Protein 3KNY (pdb70)

B-factor: mean 39.25, std 12.93, range [10.55, 86.95]

Radius of gyration: 17.15 Å; Cα contacts (8 Å, |Δi|>4): 389; chains: 1; bounding box: 37×30×53 Å

InterPro domains:
  IPR054318 BT_3535-like [PF22095] (40-221)

Foldseek 3Di:
DEAEAAFDFDDCLWPVQWAGAQDDPPVVVVQDDPVQVVLVNCSNAEGERPVQSVDDDDPVRVCQVVVLSVLVSVCCVVCNSVHHDAYEYADYPDWPCTKDKDKAWFGADSVFKTKMKMWIWNDDPQDIGTPDIDIDMDGPDPQWPKDWDFDKDWDADNSSRKIKIWTFTWIWTDPDPDIYIYTYTGIYMHD

Solvent-accessible surface area: 10139 Å² total

Secondary structure (DSSP, 8-state):
-EEEE-S----GGGSTTSBPTT---GGGGGSS-HHHHHHHH---SEEE--GGGSS---HHHHHHHHHHHHHHHHHHHTTSS-S--EEE----S----EEEEEEEEEEE-TTS-EEEEEEEEEE-SS-EEEEEEEEEEE-SSTT---EEEEEEEEEEETTTTEEEEEEEEEEEEEETTEEEEEEEEEEE---

Sequence (191 aa):
NEDWWVVNEPQSFEENPEYAPLNTIPDWVSEKVTPKEYELWRTSSRYEINYSFLKKDISEKRKKEIYDCINNICERIEKGQINKYEGFLNIADEDGTAEYKTNGCTLYTHSLGPYIKAAVTYKKSDDDVTITSSSVYTGSPYLGNDPSFSGASSVSYDKDKKLIAASCSGTLSFKDGSRKVEVTVQKTGFIP

Nearest PDB structures (foldseek):
  3kny-assembly1_A  TM=1.004E+00  e=1.368E-41  Bacteroides thetaiotaomicron VPI-5482
  5izr-assembly1_A  TM=4.088E-01  e=4.996E+00  Homo sapiens
  1etz-assembly2_A  TM=2.184E-01  e=3.294E+00  Mus musculus
  2rcj-assembly1_C  TM=2.236E-01  e=8.536E+00  Homo sapiens

Organism: Bacteroides thetaiotaomicron (strain ATCC 29148 / DSM 2079 / JCM 5827 / CCUG 10774 / NCTC 10582 / VPI-5482 / E50) (NCBI:txid226186)

Structure (mmCIF, N/CA/C/O backbone):
data_3KNY
#
_entry.id   3KNY
#
_cell.length_a   120.029
_cell.len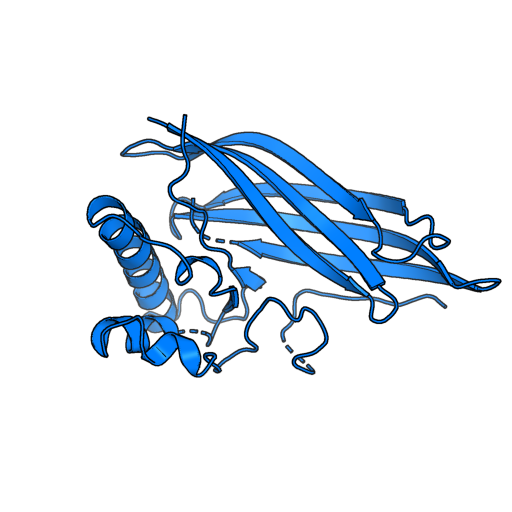gth_b   120.029
_cell.length_c   94.767
_cell.angle_alpha   90.000
_cell.angle_beta   90.000
_cell.angle_gamma   120.000
#
_symmetry.space_group_name_H-M   'P 64 2 2'
#
loop_
_atom_site.group_PDB
_atom_site.id
_atom_site.type_symbol
_atom_site.label_atom_id
_atom_site.label_alt_id
_atom_site.label_comp_id
_atom_site.label_asym_id
_atom_site.label_entity_id
_atom_site.label_seq_id
_atom_site.pdbx_PDB_ins_code
_atom_site.Cartn_x
_atom_site.Cartn_y
_atom_site.Cartn_z
_atom_site.occupancy
_atom_site.B_iso_or_equiv
_atom_site.auth_seq_id
_atom_site.auth_comp_id
_atom_site.auth_asym_id
_atom_site.auth_atom_id
_atom_site.pdbx_PDB_model_num
ATOM 1 N N . ASN A 1 6 ? 74.876 36.026 -30.392 1.00 60.12 22 ASN A N 1
ATOM 2 C CA . ASN A 1 6 ? 74.943 35.770 -28.909 1.00 60.41 22 ASN A CA 1
ATOM 3 C C . ASN A 1 6 ? 75.971 36.651 -28.134 1.00 59.66 22 ASN A C 1
ATOM 4 O O . ASN A 1 6 ? 77.068 36.172 -27.826 1.00 58.42 22 ASN A O 1
ATOM 6 N N . GLU A 1 7 ? 75.606 37.929 -27.871 1.00 59.03 23 GLU A N 1
ATOM 7 C CA . GLU A 1 7 ? 76.323 38.867 -26.933 1.00 57.24 23 GLU A CA 1
ATOM 8 C C . GLU A 1 7 ? 75.612 38.892 -25.536 1.00 55.80 23 GLU A C 1
ATOM 9 O O . GLU A 1 7 ? 74.382 38.814 -25.442 1.00 60.28 23 GLU A O 1
ATOM 11 N N . ASP A 1 8 ? 76.381 38.988 -24.457 1.00 50.25 24 ASP A N 1
ATOM 12 C CA . ASP A 1 8 ? 75.842 38.823 -23.097 1.00 46.42 24 ASP A CA 1
ATOM 13 C C . ASP A 1 8 ? 76.809 39.428 -22.056 1.00 39.94 24 ASP A C 1
ATOM 14 O O . ASP A 1 8 ? 77.999 39.517 -22.304 1.00 38.38 24 ASP A O 1
ATOM 19 N N . TRP A 1 9 ? 76.286 39.828 -20.895 1.00 36.57 25 TRP A N 1
ATOM 20 C CA A TRP A 1 9 ? 77.029 40.573 -19.873 0.50 35.81 25 TRP A CA 1
ATOM 21 C CA B TRP A 1 9 ? 77.101 40.524 -19.888 0.50 35.49 25 TRP A CA 1
ATOM 22 C C . TRP A 1 9 ? 76.931 39.923 -18.506 1.00 33.11 25 TRP A C 1
ATOM 23 O O . TRP A 1 9 ? 75.836 39.697 -18.055 1.00 36.11 25 TRP A O 1
ATOM 44 N N . VAL A 1 10 ? 78.051 39.677 -17.842 1.00 31.24 26 VAL A N 1
ATOM 45 C CA . VAL A 1 10 ? 78.078 39.079 -16.512 1.00 31.04 26 VAL A CA 1
ATOM 46 C C . VAL A 1 10 ? 78.860 39.987 -15.577 1.00 32.46 26 VAL A C 1
ATOM 47 O O . VAL A 1 10 ? 79.941 40.468 -15.920 1.00 38.14 26 VAL A O 1
ATOM 51 N N . VAL A 1 11 ? 78.299 40.238 -14.401 1.00 31.18 27 VAL A N 1
ATOM 52 C CA . VAL A 1 11 ? 78.850 41.196 -13.452 1.00 27.55 27 VAL A CA 1
ATOM 53 C C . VAL A 1 11 ? 79.024 40.543 -12.078 1.00 29.15 27 VAL A C 1
ATOM 54 O O . VAL A 1 11 ? 78.679 39.397 -11.881 1.00 28.13 27 VAL A O 1
ATOM 58 N N . ASN A 1 12 ? 79.547 41.297 -11.119 1.00 30.52 28 ASN A N 1
ATOM 59 C CA . ASN A 1 12 ? 79.908 40.756 -9.831 1.00 26.86 28 ASN A CA 1
ATOM 60 C C . ASN A 1 12 ? 78.722 40.796 -8.898 1.00 29.32 28 ASN A C 1
ATOM 61 O O . ASN A 1 12 ? 78.598 41.685 -8.055 1.00 29.24 28 ASN A O 1
ATOM 66 N N . GLU A 1 13 ? 77.836 39.823 -9.070 1.00 30.70 29 GLU A N 1
ATOM 67 C CA . GLU A 1 13 ? 76.662 39.726 -8.254 1.00 31.55 29 GLU A CA 1
ATOM 68 C C . GLU A 1 13 ? 76.394 38.278 -7.843 1.00 33.37 29 GLU A C 1
ATOM 69 O O . GLU A 1 13 ? 76.974 37.325 -8.385 1.00 34.38 29 GLU A O 1
ATOM 75 N N . PRO A 1 14 ? 75.515 38.087 -6.854 1.00 36.24 30 PRO A N 1
ATOM 76 C CA . PRO A 1 14 ? 75.297 36.729 -6.355 1.00 36.71 30 PRO A CA 1
ATOM 77 C C . PRO A 1 14 ? 74.700 35.803 -7.407 1.00 38.57 30 PRO A C 1
ATOM 78 O O . PRO A 1 14 ? 73.913 36.247 -8.250 1.00 39.35 30 PRO A O 1
ATOM 90 N N . GLN A 1 16 ? 72.499 32.897 -9.302 1.00 53.78 32 GLN A N 1
ATOM 91 C CA . GLN A 1 16 ? 71.046 32.598 -9.288 1.00 58.05 32 GLN A CA 1
ATOM 92 C C . GLN A 1 16 ? 70.759 31.132 -8.936 1.00 59.08 32 GLN A C 1
ATOM 93 O O . GLN A 1 16 ? 69.761 30.842 -8.283 1.00 59.38 32 GLN A O 1
ATOM 99 N N . SER A 1 17 ? 71.637 30.225 -9.376 1.00 60.54 33 SER A N 1
ATOM 100 C CA . SER A 1 17 ? 71.559 28.815 -9.018 1.00 60.83 33 SER A CA 1
ATOM 101 C C . SER A 1 17 ? 72.933 28.330 -8.619 1.00 60.60 33 SER A C 1
ATOM 102 O O . SER A 1 17 ? 73.937 28.887 -9.048 1.00 59.22 33 SER A O 1
ATOM 105 N N . PHE A 1 18 ? 72.941 27.242 -7.849 1.00 61.73 34 PHE A N 1
ATOM 106 C CA . PHE A 1 18 ? 74.143 26.494 -7.461 1.00 62.58 34 PHE A CA 1
ATOM 107 C C . PHE A 1 18 ? 75.067 26.203 -8.662 1.00 62.70 34 PHE A C 1
ATOM 108 O O . PHE A 1 18 ? 76.297 26.179 -8.542 1.00 62.35 34 PHE A O 1
ATOM 116 N N . GLU A 1 19 ? 74.464 26.009 -9.831 1.00 63.58 35 GLU A N 1
ATOM 117 C CA . GLU A 1 19 ? 75.189 25.535 -11.006 1.00 62.96 35 GLU A CA 1
ATOM 118 C C . GLU A 1 19 ? 76.148 26.578 -11.649 1.00 63.43 35 GLU A C 1
ATOM 119 O O . GLU A 1 19 ? 77.077 26.198 -12.370 1.00 65.29 35 GLU A O 1
ATOM 122 N N . GLU A 1 20 ? 75.965 27.868 -11.370 1.00 61.88 36 GLU A N 1
ATOM 123 C CA . GLU A 1 20 ? 76.729 28.922 -12.085 1.00 62.32 36 GLU A CA 1
ATOM 124 C C . GLU A 1 20 ? 78.256 28.919 -11.872 1.00 62.96 36 GLU A C 1
ATOM 125 O O . GLU A 1 20 ? 79.027 29.203 -12.791 1.00 63.46 36 GLU A O 1
ATOM 131 N N . ASN A 1 21 ? 78.681 28.693 -10.640 1.00 63.40 37 ASN A N 1
ATOM 132 C CA . ASN A 1 21 ? 80.091 28.530 -10.330 1.00 63.68 37 ASN A CA 1
ATOM 133 C C . ASN A 1 21 ? 80.044 27.483 -9.230 1.00 63.00 37 ASN A C 1
ATOM 134 O O . ASN A 1 21 ? 80.055 27.797 -8.044 1.00 61.59 37 ASN A O 1
ATOM 139 N N . PRO A 1 22 ? 79.934 26.213 -9.641 1.00 63.68 38 PRO A N 1
ATOM 140 C CA . PRO A 1 22 ? 79.551 25.125 -8.733 1.00 61.79 38 PRO A CA 1
ATOM 141 C C . PRO A 1 22 ? 80.515 24.856 -7.580 1.00 58.83 38 PRO A C 1
ATOM 142 O O . PRO A 1 22 ? 80.089 24.295 -6.577 1.00 58.30 38 PRO A O 1
ATOM 146 N N . GLU A 1 23 ? 81.778 25.270 -7.703 1.00 56.17 39 GLU A N 1
ATOM 147 C CA . GLU A 1 23 ? 82.758 25.054 -6.630 1.00 54.31 39 GLU A CA 1
ATOM 148 C C . GLU A 1 23 ? 82.564 26.009 -5.434 1.00 49.33 39 GLU A C 1
ATOM 149 O O . GLU A 1 23 ? 83.236 25.849 -4.415 1.00 49.51 39 GLU A O 1
ATOM 155 N N . TYR A 1 24 ? 81.638 26.964 -5.560 1.00 43.58 40 TYR A N 1
ATOM 156 C CA . TYR A 1 24 ? 81.369 27.986 -4.547 1.00 43.11 40 TYR A CA 1
ATOM 157 C C . TYR A 1 24 ? 79.940 27.926 -3.961 1.00 42.25 40 TYR A C 1
ATOM 158 O O . TYR A 1 24 ? 78.963 27.731 -4.686 1.00 42.58 40 TYR A O 1
ATOM 167 N N . ALA A 1 25 ? 79.825 28.143 -2.649 1.00 40.83 41 ALA A N 1
ATOM 168 C CA . ALA A 1 25 ? 78.532 28.137 -1.950 1.00 38.64 41 ALA A CA 1
ATOM 169 C C . ALA A 1 25 ? 77.784 29.454 -2.182 1.00 38.37 41 ALA A C 1
ATOM 170 O O . ALA A 1 25 ? 78.340 30.522 -1.948 1.00 39.35 41 ALA A O 1
ATOM 172 N N . PRO A 1 26 ? 76.522 29.385 -2.635 1.00 37.26 42 PRO A N 1
ATOM 173 C CA . PRO A 1 26 ? 75.684 30.585 -2.781 1.00 36.65 42 PRO A CA 1
ATOM 174 C C . PRO A 1 26 ? 75.546 31.320 -1.468 1.00 35.79 42 PRO A C 1
ATOM 175 O O . PRO A 1 26 ? 75.580 30.680 -0.416 1.00 37.35 42 PRO A O 1
ATOM 179 N N . LEU A 1 27 ? 75.350 32.633 -1.524 1.00 34.71 43 LEU A N 1
ATOM 180 C CA . LEU A 1 27 ? 75.194 33.436 -0.312 1.00 35.17 43 LEU A CA 1
ATOM 181 C C . LEU A 1 27 ? 74.239 32.823 0.704 1.00 36.37 43 LEU A C 1
ATOM 182 O O . LEU A 1 27 ? 73.224 32.182 0.363 1.00 37.52 43 LEU A O 1
ATOM 187 N N . ASN A 1 28 ? 74.569 33.030 1.969 1.00 35.88 44 ASN A N 1
ATOM 188 C CA . ASN A 1 28 ? 73.747 32.533 3.061 1.00 35.07 44 ASN A CA 1
ATOM 189 C C . ASN A 1 28 ? 73.454 31.019 3.005 1.00 33.88 44 ASN A C 1
ATOM 190 O O . ASN A 1 28 ? 72.419 30.575 3.466 1.00 33.93 44 ASN A O 1
ATOM 195 N N . THR A 1 29 ? 74.377 30.240 2.444 1.00 33.03 45 THR A N 1
ATOM 196 C CA . THR A 1 29 ? 74.333 28.789 2.542 1.00 32.38 45 THR A CA 1
ATOM 197 C C . THR A 1 29 ? 75.733 28.242 2.858 1.00 33.43 45 THR A C 1
ATOM 198 O O . THR A 1 29 ? 76.754 28.870 2.536 1.00 35.97 45 THR A O 1
ATOM 202 N N . ILE A 1 30 ? 75.761 27.077 3.503 1.00 32.97 46 ILE A N 1
ATOM 203 C CA . ILE A 1 30 ? 76.994 26.355 3.822 1.00 32.68 46 ILE A CA 1
ATOM 204 C C . ILE A 1 30 ? 76.750 24.900 3.461 1.00 33.49 46 ILE A C 1
ATOM 205 O O . ILE A 1 30 ? 75.744 24.352 3.861 1.00 32.54 46 ILE A O 1
ATOM 210 N N . PRO A 1 31 ? 77.631 24.281 2.654 1.00 36.59 47 PRO A N 1
ATOM 211 C CA . PRO A 1 31 ? 77.394 22.868 2.342 1.00 38.34 47 PRO A CA 1
ATOM 212 C C . PRO A 1 31 ? 77.293 22.034 3.605 1.00 38.78 47 PRO A C 1
ATOM 213 O O . PRO A 1 31 ? 78.063 22.261 4.540 1.00 40.31 47 PRO A O 1
ATOM 217 N N . ASP A 1 32 ? 76.359 21.088 3.634 1.00 37.52 48 ASP A N 1
ATOM 218 C CA . ASP A 1 32 ? 76.146 20.322 4.835 1.00 37.85 48 ASP A CA 1
ATOM 219 C C . ASP A 1 32 ? 77.451 19.747 5.379 1.00 38.12 48 ASP A C 1
ATOM 220 O O . ASP A 1 32 ? 77.765 19.918 6.555 1.00 38.51 48 ASP A O 1
ATOM 225 N N . TRP A 1 33 ? 78.227 19.092 4.524 1.00 37.93 49 TRP A N 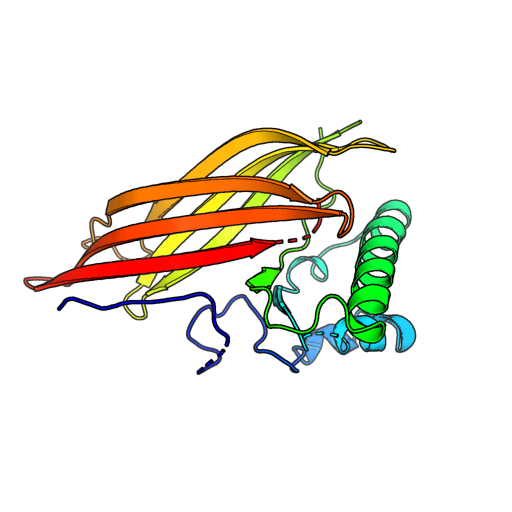1
ATOM 226 C CA . TRP A 1 33 ? 79.435 18.419 4.989 1.00 38.66 49 TRP A CA 1
ATOM 227 C C . TRP A 1 33 ? 80.359 19.297 5.850 1.00 39.66 49 TRP A C 1
ATOM 228 O O . TRP A 1 33 ? 81.080 18.791 6.723 1.00 38.51 49 TRP A O 1
ATOM 239 N N . VAL A 1 34 ? 80.341 20.607 5.598 1.00 41.44 50 VAL A N 1
ATOM 240 C CA . VAL A 1 34 ? 81.202 21.545 6.325 1.00 41.94 50 VAL A CA 1
ATOM 241 C C . VAL A 1 34 ? 80.966 21.501 7.828 1.00 42.92 50 VAL A C 1
ATOM 242 O O . VAL A 1 34 ? 81.920 21.484 8.609 1.00 43.46 50 VAL A O 1
ATOM 246 N N . SER A 1 35 ? 79.694 21.439 8.221 1.00 43.83 51 SER A N 1
ATOM 247 C CA . SER A 1 35 ? 79.309 21.477 9.638 1.00 42.83 51 SER A CA 1
ATOM 248 C C . SER A 1 35 ? 79.892 20.349 10.468 1.00 43.12 51 SER A C 1
ATOM 249 O O . SER A 1 35 ? 79.734 20.347 11.683 1.00 46.44 51 SER A O 1
ATOM 252 N N . GLU A 1 36 ? 80.529 19.375 9.826 1.00 42.27 52 GLU A N 1
ATOM 253 C CA . GLU A 1 36 ? 81.158 18.273 10.545 1.00 41.58 52 GLU A CA 1
ATOM 254 C C . GLU A 1 36 ? 82.635 18.497 10.719 1.00 40.31 52 GLU A C 1
ATOM 255 O O . GLU A 1 36 ? 83.308 17.712 11.377 1.00 41.46 52 GLU A O 1
ATOM 261 N N . LYS A 1 37 ? 83.131 19.589 10.157 1.00 39.26 53 LYS A N 1
ATOM 262 C CA . LYS A 1 37 ? 84.552 19.864 10.129 1.00 37.43 53 LYS A CA 1
ATOM 263 C C . LYS A 1 37 ? 84.925 21.100 10.943 1.00 35.38 53 LYS A C 1
ATOM 264 O O . LYS A 1 37 ? 86.092 21.476 10.988 1.00 33.43 53 LYS A O 1
ATOM 270 N N . VAL A 1 38 ? 83.949 21.714 11.611 1.00 34.42 54 VAL A N 1
ATOM 271 C CA . VAL A 1 38 ? 84.189 22.947 12.360 1.00 32.96 54 VAL A CA 1
ATOM 272 C C . VAL A 1 38 ? 83.401 22.973 13.691 1.00 34.54 54 VAL A C 1
ATOM 273 O O . VAL A 1 38 ? 82.475 22.188 13.883 1.00 34.24 54 VAL A O 1
ATOM 277 N N . THR A 1 39 ? 83.796 23.862 14.605 1.00 35.14 55 THR A N 1
ATOM 278 C CA . THR A 1 39 ? 83.084 24.083 15.868 1.00 34.80 55 THR A CA 1
ATOM 279 C C . THR A 1 39 ? 81.932 25.082 15.630 1.00 34.84 55 THR A C 1
ATOM 280 O O . THR A 1 39 ? 82.005 25.893 14.714 1.00 35.42 55 THR A O 1
ATOM 284 N N . PRO A 1 40 ? 80.860 25.034 16.450 1.00 35.08 56 PRO A N 1
ATOM 285 C CA . PRO A 1 40 ? 79.813 26.051 16.332 1.00 34.21 56 PRO A CA 1
ATOM 286 C C . PRO A 1 40 ? 80.333 27.485 16.252 1.00 34.12 56 PRO A C 1
ATOM 287 O O . PRO A 1 40 ? 79.773 28.278 15.503 1.00 33.84 56 PRO A O 1
ATOM 291 N N . LYS A 1 41 ? 81.377 27.809 17.019 1.00 34.38 57 LYS A N 1
ATOM 292 C CA . LYS A 1 41 ? 81.958 29.160 17.022 1.00 34.34 57 LYS A CA 1
ATOM 293 C C . LYS A 1 41 ? 82.405 29.507 15.601 1.00 34.92 57 LYS A C 1
ATOM 294 O O . LYS A 1 41 ? 82.037 30.548 15.032 1.00 31.92 57 LYS A O 1
ATOM 300 N N . GLU A 1 42 ? 83.194 28.589 15.047 1.00 35.84 58 GLU A N 1
ATOM 301 C CA . GLU A 1 42 ? 83.706 28.682 13.690 1.00 36.05 58 GLU A CA 1
ATOM 302 C C . GLU A 1 42 ? 82.561 28.758 12.693 1.00 37.74 58 GLU A C 1
ATOM 303 O O . GLU A 1 42 ? 82.489 29.699 11.878 1.00 39.87 58 GLU A O 1
ATOM 309 N N . TYR A 1 43 ? 81.659 27.781 12.768 1.00 36.59 59 TYR A N 1
ATOM 310 C CA . TYR A 1 43 ? 80.512 27.726 11.858 1.00 35.23 59 TYR A CA 1
ATOM 311 C C . TYR A 1 43 ? 79.778 29.058 11.814 1.00 34.46 59 TYR A C 1
ATOM 312 O O . TYR A 1 43 ? 79.333 29.505 10.754 1.00 34.48 59 TYR A O 1
ATOM 321 N N . GLU A 1 44 ? 79.683 29.705 12.965 1.00 35.23 60 GLU A N 1
ATOM 322 C CA . GLU A 1 44 ? 78.976 30.974 13.054 1.00 37.21 60 GLU A CA 1
ATOM 323 C C . GLU A 1 44 ? 79.689 32.078 12.278 1.00 36.41 60 GLU A C 1
ATOM 324 O O . GLU A 1 44 ? 79.037 32.941 11.704 1.00 39.15 60 GLU A O 1
ATOM 330 N N . LEU A 1 45 ? 81.018 32.057 12.262 1.00 33.45 61 LEU A N 1
ATOM 331 C CA . LEU A 1 45 ? 81.762 33.042 11.505 1.00 31.82 61 LEU A CA 1
ATOM 332 C C . LEU A 1 45 ? 81.507 32.801 9.992 1.00 32.28 61 LEU A C 1
ATOM 333 O O . LEU A 1 45 ? 81.142 33.712 9.235 1.00 29.61 61 LEU A O 1
ATOM 338 N N . TRP A 1 46 ? 81.635 31.558 9.566 1.00 32.07 62 TRP A N 1
ATOM 339 C CA . TRP A 1 46 ? 81.278 31.222 8.199 1.00 32.82 62 TRP A CA 1
ATOM 340 C C . TRP A 1 46 ? 79.859 31.669 7.825 1.00 34.06 62 TRP A C 1
ATOM 341 O O . TRP A 1 46 ? 79.650 32.222 6.746 1.00 34.02 62 TRP A O 1
ATOM 352 N N . ARG A 1 47 ? 78.882 31.448 8.699 1.00 34.97 63 ARG A N 1
ATOM 353 C CA . ARG A 1 47 ? 77.541 31.954 8.412 1.00 34.74 63 ARG A CA 1
ATOM 354 C C . ARG A 1 47 ? 77.586 33.462 8.124 1.00 32.67 63 ARG A C 1
ATOM 355 O O . ARG A 1 47 ? 76.985 33.911 7.151 1.00 31.29 63 ARG A O 1
ATOM 363 N N . THR A 1 48 ? 78.274 34.232 8.972 1.00 32.10 64 THR A N 1
ATOM 364 C CA . THR A 1 48 ? 78.403 35.691 8.767 1.00 33.84 64 THR A CA 1
ATOM 365 C C . THR A 1 48 ? 79.072 36.005 7.416 1.00 34.74 64 THR A C 1
ATOM 366 O O . THR A 1 48 ? 78.652 36.877 6.653 1.00 34.29 64 THR A O 1
ATOM 378 N N . SER A 1 50 ? 79.295 34.059 4.833 1.00 32.49 66 SER A N 1
ATOM 379 C CA . SER A 1 50 ? 78.506 33.628 3.669 1.00 30.94 66 SER A CA 1
ATOM 380 C C . SER A 1 50 ? 77.435 34.648 3.291 1.00 29.85 66 SER A C 1
ATOM 381 O O . SER A 1 50 ? 76.765 34.491 2.274 1.00 27.78 66 SER A O 1
ATOM 384 N N . SER A 1 51 ? 77.257 35.678 4.114 1.00 30.43 67 SER A N 1
ATOM 385 C CA . SER A 1 51 ? 76.297 36.731 3.799 1.00 31.54 67 SER A CA 1
ATOM 386 C C . SER A 1 51 ? 76.900 37.755 2.841 1.00 33.69 67 SER A C 1
ATOM 387 O O . SER A 1 51 ? 76.193 38.637 2.368 1.00 35.36 67 SER A O 1
ATOM 390 N N . ARG A 1 52 ? 78.211 37.669 2.607 1.00 34.89 68 ARG A N 1
ATOM 391 C CA . ARG A 1 52 ? 78.917 38.622 1.721 1.00 35.36 68 ARG A CA 1
ATOM 392 C C . ARG A 1 52 ? 79.789 37.971 0.667 1.00 34.26 68 ARG A C 1
ATOM 393 O O . ARG A 1 52 ? 80.130 38.630 -0.314 1.00 35.79 68 ARG A O 1
ATOM 401 N N . TYR A 1 53 ? 80.170 36.713 0.879 1.00 32.72 69 TYR A N 1
ATOM 402 C CA . TYR A 1 53 ? 81.094 36.014 -0.008 1.00 32.98 69 TYR A CA 1
ATOM 403 C C . TYR A 1 53 ? 80.495 34.682 -0.421 1.00 33.30 69 TYR A C 1
ATOM 404 O O . TYR A 1 53 ? 79.795 34.033 0.369 1.00 38.24 69 TYR A O 1
ATOM 413 N N . GLU A 1 54 ? 80.773 34.272 -1.648 1.00 29.93 70 GLU A N 1
ATOM 414 C CA . GLU A 1 54 ? 80.379 32.966 -2.095 1.00 30.29 70 GLU A CA 1
ATOM 415 C C . GLU A 1 54 ? 81.635 32.151 -1.976 1.00 31.41 70 GLU A C 1
ATOM 416 O O . GLU A 1 54 ? 82.597 32.394 -2.695 1.00 32.82 70 GLU A O 1
ATOM 422 N N . ILE A 1 55 ? 81.609 31.195 -1.044 1.00 31.23 71 ILE A N 1
ATOM 423 C CA . ILE A 1 55 ? 82.808 30.565 -0.498 1.00 30.34 71 ILE A CA 1
ATOM 424 C C . ILE A 1 55 ? 83.057 29.143 -1.019 1.00 31.97 71 ILE A C 1
ATOM 425 O O . ILE A 1 55 ? 82.157 28.324 -1.116 1.00 34.22 71 ILE A O 1
ATOM 430 N N . ASN A 1 56 ? 84.300 28.865 -1.364 1.00 33.07 72 ASN A N 1
ATOM 431 C CA . ASN A 1 56 ? 84.717 27.520 -1.713 1.00 33.31 72 ASN A CA 1
ATOM 432 C C . ASN A 1 56 ? 85.346 26.914 -0.465 1.00 33.31 72 ASN A C 1
ATOM 433 O O . ASN A 1 56 ? 86.356 27.411 0.017 1.00 32.57 72 ASN A O 1
ATOM 438 N N . TYR A 1 57 ? 84.745 25.828 0.031 1.00 36.55 73 TYR A N 1
ATOM 439 C CA . TYR A 1 57 ? 85.182 25.158 1.268 1.00 36.36 73 TYR A CA 1
ATOM 440 C C . TYR A 1 57 ? 86.182 24.019 1.027 1.00 39.07 73 TYR A C 1
ATOM 441 O O . TYR A 1 57 ? 86.537 23.319 1.965 1.00 42.36 73 TYR A O 1
ATOM 450 N N . SER A 1 58 ? 86.678 23.866 -0.203 1.00 40.47 74 SER A N 1
ATOM 451 C CA . SER A 1 58 ? 87.607 22.775 -0.550 1.00 41.50 74 SER A CA 1
ATOM 452 C C . SER A 1 58 ? 88.764 22.596 0.441 1.00 40.79 74 SER A C 1
ATOM 453 O O . SER A 1 58 ? 89.290 21.500 0.580 1.00 41.45 74 SER A O 1
ATOM 456 N N . PHE A 1 59 ? 89.174 23.664 1.106 1.00 40.09 75 PHE A N 1
ATOM 457 C CA . PHE A 1 59 ? 90.297 23.580 2.028 1.00 42.25 75 PHE A CA 1
ATOM 458 C C . PHE A 1 59 ? 90.068 22.758 3.291 1.00 45.34 75 PHE A C 1
ATOM 459 O O . PHE A 1 59 ? 91.026 22.364 3.957 1.00 47.15 75 PHE A O 1
ATOM 467 N N . LEU A 1 60 ? 88.809 22.538 3.658 1.00 47.63 76 LEU A N 1
ATOM 468 C CA . LEU A 1 60 ? 88.489 21.704 4.823 1.00 47.04 76 LEU A CA 1
ATOM 469 C C . LEU A 1 60 ? 88.618 20.233 4.465 1.00 47.78 76 LEU A C 1
ATOM 470 O O . LEU A 1 60 ? 88.509 19.380 5.334 1.00 49.19 76 LEU A O 1
ATOM 475 N N . LYS A 1 61 ? 88.868 19.927 3.196 1.00 48.96 77 LYS A N 1
ATOM 476 C CA . LYS A 1 61 ? 89.058 18.554 2.785 1.00 51.88 77 LYS A CA 1
ATOM 477 C C . LYS A 1 61 ? 90.535 18.155 2.887 1.00 53.44 77 LYS A C 1
ATOM 478 O O . LYS A 1 61 ? 91.033 17.377 2.081 1.00 55.71 77 LYS A O 1
ATOM 484 N N . LYS A 1 62 ? 91.229 18.654 3.905 1.00 54.28 78 LYS A N 1
ATOM 485 C CA . LYS A 1 62 ? 92.665 18.444 4.023 1.00 55.05 78 LYS A CA 1
ATOM 486 C C . LYS A 1 62 ? 93.117 18.835 5.418 1.00 55.08 78 LYS A C 1
ATOM 487 O O . LYS A 1 62 ? 92.556 19.739 6.029 1.00 54.44 78 LYS A O 1
ATOM 493 N N . ASP A 1 63 ? 94.151 18.169 5.907 1.00 55.28 79 ASP A N 1
ATOM 494 C CA . ASP A 1 63 ? 94.621 18.398 7.263 1.00 55.56 79 ASP A CA 1
ATOM 495 C C . ASP A 1 63 ? 95.322 19.745 7.373 1.00 54.22 79 ASP A C 1
ATOM 496 O O . ASP A 1 63 ? 96.326 19.972 6.719 1.00 53.64 79 ASP A O 1
ATOM 501 N N . ILE A 1 64 ? 94.783 20.617 8.219 1.00 53.65 80 ILE A N 1
ATOM 502 C CA . ILE A 1 64 ? 95.267 21.986 8.393 1.00 53.46 80 ILE A CA 1
ATOM 503 C C . ILE A 1 64 ? 95.992 22.089 9.724 1.00 52.11 80 ILE A C 1
ATOM 504 O O . ILE A 1 64 ? 95.431 21.718 10.733 1.00 53.20 80 ILE A O 1
ATOM 509 N N . SER A 1 65 ? 97.209 22.621 9.758 1.00 51.65 81 SER A N 1
ATOM 510 C CA . SER A 1 65 ? 97.913 22.784 11.039 1.00 51.01 81 SER A CA 1
ATOM 511 C C . SER A 1 65 ? 97.220 23.805 11.930 1.00 51.47 81 SER A C 1
ATOM 512 O O . SER A 1 65 ? 96.354 24.558 11.479 1.00 52.74 81 SER A O 1
ATOM 515 N N . GLU A 1 66 ? 97.620 23.836 13.195 1.00 52.86 82 GLU A N 1
ATOM 516 C CA . GLU A 1 66 ? 97.066 24.786 14.155 1.00 53.30 82 GLU A CA 1
ATOM 517 C C . GLU A 1 66 ? 97.535 26.195 13.804 1.00 53.40 82 GLU A C 1
ATOM 518 O O . GLU A 1 66 ? 96.743 27.133 13.870 1.00 55.24 82 GLU A O 1
ATOM 524 N N . LYS A 1 67 ? 98.799 26.345 13.403 1.00 52.43 83 LYS A N 1
ATOM 525 C CA . LYS A 1 67 ? 99.309 27.646 12.947 1.00 52.49 83 LYS A CA 1
ATOM 526 C C . LYS A 1 67 ? 98.399 28.194 11.834 1.00 51.76 83 LYS A C 1
ATOM 527 O O . LYS A 1 67 ? 98.035 29.371 11.840 1.00 48.71 83 LYS A O 1
ATOM 533 N N . ARG A 1 68 ? 98.030 27.313 10.901 1.00 51.63 84 ARG A N 1
ATOM 534 C CA . ARG A 1 68 ? 97.189 27.673 9.771 1.00 51.39 84 ARG A CA 1
ATOM 535 C C . ARG A 1 68 ? 95.768 27.991 10.204 1.00 51.41 84 ARG A C 1
ATOM 536 O O . ARG A 1 68 ? 95.229 29.018 9.809 1.00 50.23 84 ARG A O 1
ATOM 544 N N . LYS A 1 69 ? 95.158 27.121 11.007 1.00 51.93 85 LYS A N 1
ATOM 545 C CA . LYS A 1 69 ? 93.815 27.414 11.532 1.00 52.29 85 LYS A CA 1
ATOM 546 C C . LYS A 1 69 ? 93.755 28.810 12.154 1.00 51.30 85 LYS A C 1
ATOM 547 O O . LYS A 1 69 ? 92.761 29.516 11.995 1.00 49.33 85 LYS A O 1
ATOM 553 N N . LYS A 1 70 ? 94.798 29.186 12.897 1.00 51.03 86 LYS A N 1
ATOM 554 C CA . LYS A 1 70 ? 94.835 30.498 13.527 1.00 50.43 86 LYS A CA 1
ATOM 555 C C . LYS A 1 70 ? 94.782 31.551 12.434 1.00 50.67 86 LYS A C 1
ATOM 556 O O . LYS A 1 70 ? 93.964 32.468 12.489 1.00 52.40 86 LYS A O 1
ATOM 562 N N . GLU A 1 71 ? 95.640 31.398 11.426 1.00 49.26 87 GLU A N 1
ATOM 563 C CA . GLU A 1 71 ? 95.653 32.314 10.287 1.00 48.32 87 GLU A CA 1
ATOM 564 C C . GLU A 1 71 ? 94.241 32.466 9.684 1.00 47.04 87 GLU A C 1
ATOM 565 O O . GLU A 1 71 ? 93.673 33.576 9.665 1.00 46.87 87 GLU A O 1
ATOM 571 N N . ILE A 1 72 ? 93.674 31.344 9.234 1.00 43.76 88 ILE A N 1
ATOM 572 C CA . ILE A 1 72 ? 92.370 31.354 8.591 1.00 41.62 88 ILE A CA 1
ATOM 573 C C . ILE A 1 72 ? 91.318 32.019 9.481 1.00 43.78 88 ILE A C 1
ATOM 574 O O . ILE A 1 72 ? 90.570 32.886 9.029 1.00 47.09 88 ILE A O 1
ATOM 579 N N . TYR A 1 73 ? 91.273 31.656 10.753 1.00 44.50 89 TYR A N 1
ATOM 580 C CA . TYR A 1 73 ? 90.202 32.157 11.606 1.00 44.91 89 TYR A CA 1
ATOM 581 C C . TYR A 1 73 ? 90.481 33.581 12.094 1.00 43.52 89 TYR A C 1
ATOM 582 O O . TYR A 1 73 ? 89.561 34.386 12.192 1.00 42.02 89 TYR A O 1
ATOM 591 N N . ASP A 1 74 ? 91.746 33.913 12.339 1.00 43.48 90 ASP A N 1
ATOM 592 C CA . ASP A 1 74 ? 92.105 35.298 12.661 1.00 44.03 90 ASP A CA 1
ATOM 593 C C . ASP A 1 74 ? 91.607 36.219 11.557 1.00 44.39 90 ASP A C 1
ATOM 594 O O . ASP A 1 74 ? 91.085 37.302 11.808 1.00 43.80 90 ASP A O 1
ATOM 599 N N . CYS A 1 75 ? 91.767 35.752 10.328 1.00 44.10 91 CYS A N 1
ATOM 600 C CA . CYS A 1 75 ? 91.382 36.494 9.155 1.00 43.06 91 CYS A CA 1
ATOM 601 C C . CYS A 1 75 ? 89.869 36.688 9.047 1.00 41.77 91 CYS A C 1
ATOM 602 O O . CYS A 1 75 ? 89.377 37.817 8.940 1.00 42.54 91 CYS A O 1
ATOM 605 N N . ILE A 1 76 ? 89.161 35.564 9.055 1.00 41.33 92 ILE A N 1
ATOM 606 C CA . ILE A 1 76 ? 87.695 35.492 9.002 1.00 40.27 92 ILE A CA 1
ATOM 607 C C . ILE A 1 76 ? 87.076 36.278 10.141 1.00 37.51 92 ILE A C 1
ATOM 608 O O . ILE A 1 76 ? 86.040 36.908 9.985 1.00 32.95 92 ILE A O 1
ATOM 613 N N . ASN A 1 77 ? 87.726 36.249 11.298 1.00 38.60 93 ASN A N 1
ATOM 614 C CA . ASN A 1 77 ? 87.210 36.960 12.467 1.00 40.27 93 ASN A CA 1
ATOM 615 C C . ASN A 1 77 ? 87.217 38.455 12.217 1.00 39.09 93 ASN A C 1
ATOM 616 O O . ASN A 1 77 ? 86.227 39.156 12.454 1.00 39.98 93 ASN A O 1
ATOM 621 N N . ASN A 1 78 ? 88.353 38.922 11.730 1.00 36.91 94 ASN A N 1
ATOM 622 C CA . ASN A 1 78 ? 88.551 40.314 11.391 1.00 36.71 94 ASN A CA 1
ATOM 623 C C . ASN A 1 78 ? 87.537 40.768 10.337 1.00 36.78 94 ASN A C 1
ATOM 624 O O . ASN A 1 78 ? 86.907 41.815 10.488 1.00 38.06 94 ASN A O 1
ATOM 629 N N . ILE A 1 79 ? 87.356 39.971 9.286 1.00 35.56 95 ILE A N 1
ATOM 630 C CA . ILE A 1 79 ? 86.401 40.323 8.229 1.00 36.66 95 ILE A CA 1
ATOM 631 C C . ILE A 1 79 ? 84.964 40.389 8.784 1.00 37.10 95 ILE A C 1
ATOM 632 O O . ILE A 1 79 ? 84.220 41.324 8.484 1.00 35.49 95 ILE A O 1
ATOM 637 N N . CYS A 1 80 ? 84.593 39.405 9.607 1.00 37.75 96 CYS A N 1
ATOM 638 C CA . CYS A 1 80 ? 83.264 39.366 10.225 1.00 37.72 96 CYS A CA 1
ATOM 639 C C . CYS A 1 80 ? 83.002 40.603 11.066 1.00 38.41 96 CYS A C 1
ATOM 640 O O . CYS A 1 80 ? 81.899 41.150 11.075 1.00 37.63 96 CYS A O 1
ATOM 643 N N . GLU A 1 81 ? 84.023 41.036 11.788 1.00 39.71 97 GLU A N 1
ATOM 644 C CA . GLU A 1 81 ? 83.913 42.256 12.553 1.00 42.93 97 GLU A CA 1
ATOM 645 C C . GLU A 1 81 ? 83.540 43.439 11.673 1.00 42.68 97 GLU A C 1
ATOM 646 O O . GLU A 1 81 ? 82.735 44.281 12.073 1.00 41.08 97 GLU A O 1
ATOM 652 N N . ARG A 1 82 ? 84.115 43.497 10.476 1.00 43.57 98 ARG A N 1
ATOM 653 C CA . ARG A 1 82 ? 83.797 44.575 9.545 1.00 45.03 98 ARG A CA 1
ATOM 654 C C . ARG A 1 82 ? 82.420 44.417 8.943 1.00 43.79 98 ARG A C 1
ATOM 655 O O . ARG A 1 82 ? 81.741 45.411 8.699 1.00 45.08 98 ARG A O 1
ATOM 663 N N . ILE A 1 83 ? 82.010 43.173 8.705 1.00 43.03 99 ILE A N 1
ATOM 664 C CA . ILE A 1 83 ? 80.659 42.900 8.217 1.00 41.31 99 ILE A CA 1
ATOM 665 C C . ILE A 1 83 ? 79.712 43.352 9.305 1.00 41.14 99 ILE A C 1
ATOM 666 O O . ILE A 1 83 ? 78.802 44.108 9.030 1.00 41.33 99 ILE A O 1
ATOM 671 N N . GLU A 1 84 ? 79.960 42.930 10.542 1.00 42.94 100 GLU A N 1
ATOM 672 C CA . GLU A 1 84 ? 79.106 43.320 11.684 1.00 44.77 100 GLU A CA 1
ATOM 673 C C . GLU A 1 84 ? 79.102 44.832 11.930 1.00 46.62 100 GLU A C 1
ATOM 674 O O . GLU A 1 84 ? 78.055 45.404 12.231 1.00 45.84 100 GLU A O 1
ATOM 680 N N . LYS A 1 85 ? 80.258 45.479 11.771 1.00 48.83 101 LYS A N 1
ATOM 681 C CA . LYS A 1 85 ? 80.374 46.936 11.981 1.00 49.93 101 LYS A CA 1
ATOM 682 C C . LYS A 1 85 ? 79.736 47.797 10.892 1.00 48.84 101 LYS A C 1
ATOM 683 O O . LYS A 1 85 ? 79.828 49.013 10.964 1.00 48.41 101 LYS A O 1
ATOM 689 N N . GLY A 1 86 ? 79.092 47.181 9.900 1.00 48.61 102 GLY A N 1
ATOM 690 C CA . GLY A 1 86 ? 78.445 47.910 8.803 1.00 49.15 102 GLY A CA 1
ATOM 691 C C . GLY A 1 86 ? 79.392 48.288 7.670 1.00 50.04 102 GLY A C 1
ATOM 692 O O . GLY A 1 86 ? 78.993 48.926 6.695 1.00 50.50 102 GLY A O 1
ATOM 693 N N . GLN A 1 87 ? 80.635 47.838 7.765 1.00 49.72 103 GLN A N 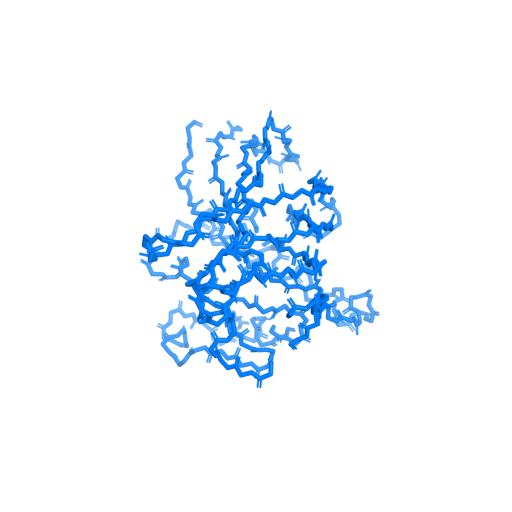1
ATOM 694 C CA . GLN A 1 87 ? 81.691 48.302 6.886 1.00 49.64 103 GLN A CA 1
ATOM 695 C C . GLN A 1 87 ? 81.833 47.520 5.586 1.00 48.76 103 GLN A C 1
ATOM 696 O O . GLN A 1 87 ? 82.160 48.101 4.563 1.00 51.25 103 GLN A O 1
ATOM 702 N N . ILE A 1 88 ? 81.649 46.203 5.629 1.00 45.92 104 ILE A N 1
ATOM 703 C CA . ILE A 1 88 ? 81.548 45.388 4.414 1.00 41.33 104 ILE A CA 1
ATOM 704 C C . ILE A 1 88 ? 80.067 45.046 4.334 1.00 41.86 104 ILE A C 1
ATOM 705 O O . ILE A 1 88 ? 79.635 43.966 4.739 1.00 41.96 104 ILE A O 1
ATOM 710 N N . ASN A 1 89 ? 79.294 46.012 3.850 1.00 41.76 105 ASN A N 1
ATOM 711 C CA . ASN A 1 89 ? 77.836 45.924 3.780 1.00 41.35 105 ASN A CA 1
ATOM 712 C C . ASN A 1 89 ? 77.244 45.359 2.452 1.00 40.74 105 ASN A C 1
ATOM 713 O O . ASN A 1 89 ? 76.033 45.186 2.350 1.00 42.33 105 ASN A O 1
ATOM 718 N N . LYS A 1 90 ? 78.083 45.065 1.458 1.00 39.26 106 LYS A N 1
ATOM 719 C CA . LYS A 1 90 ? 77.624 44.582 0.137 1.00 38.40 106 LYS A CA 1
ATOM 720 C C . LYS A 1 90 ? 78.286 43.287 -0.314 1.00 34.17 106 LYS A C 1
ATOM 721 O O . LYS A 1 90 ? 79.365 42.933 0.143 1.00 34.46 106 LYS A O 1
ATOM 727 N N . TYR A 1 91 ? 77.656 42.612 -1.267 1.00 31.16 107 TYR A N 1
ATOM 728 C CA . TYR A 1 91 ? 78.241 41.432 -1.892 1.00 29.03 107 TYR A CA 1
ATOM 729 C C . TYR A 1 91 ? 79.642 41.753 -2.373 1.00 30.13 107 TYR A C 1
ATOM 730 O O . TYR A 1 91 ? 79.819 42.726 -3.077 1.00 26.82 107 TYR A O 1
ATOM 739 N N . GLU A 1 92 ? 80.607 40.913 -2.009 1.00 32.21 108 GLU A N 1
ATOM 740 C CA . GLU A 1 92 ? 82.040 41.121 -2.288 1.00 32.20 108 GLU A CA 1
ATOM 741 C C . GLU A 1 92 ? 82.508 40.385 -3.542 1.00 31.89 108 GLU A C 1
ATOM 742 O O . GLU A 1 92 ? 83.121 40.977 -4.426 1.00 32.02 108 GLU A O 1
ATOM 748 N N . GLY A 1 93 ? 82.252 39.078 -3.568 1.00 30.38 109 GLY A N 1
ATOM 749 C CA . GLY A 1 93 ? 82.634 38.209 -4.667 1.00 30.76 109 GLY A CA 1
ATOM 750 C C . GLY A 1 93 ? 82.874 36.798 -4.160 1.00 30.90 109 GLY A C 1
ATOM 751 O O . GLY A 1 93 ? 82.352 36.410 -3.123 1.00 32.33 109 GLY A O 1
ATOM 752 N N . PHE A 1 94 ? 83.686 36.040 -4.878 1.00 30.95 110 PHE A N 1
ATOM 753 C CA . PHE A 1 94 ? 84.053 34.694 -4.466 1.00 30.69 110 PHE A CA 1
ATOM 754 C C . PHE A 1 94 ? 85.173 34.709 -3.424 1.00 32.42 110 PHE A C 1
ATOM 755 O O . PHE A 1 94 ? 85.840 35.739 -3.267 1.00 33.49 110 PHE A O 1
ATOM 763 N N . LEU A 1 95 ? 85.329 33.592 -2.688 1.00 31.44 111 LEU A N 1
ATOM 764 C CA . LEU A 1 95 ? 86.402 33.417 -1.697 1.00 31.41 111 LEU A CA 1
ATOM 765 C C . LEU A 1 95 ? 86.974 31.995 -1.744 1.00 32.53 111 LEU A C 1
ATOM 766 O O . LEU A 1 95 ? 86.217 31.039 -1.781 1.00 33.77 111 LEU A O 1
ATOM 771 N N . ASN A 1 96 ? 88.303 31.881 -1.797 1.00 33.12 112 ASN A N 1
ATOM 772 C CA . ASN A 1 96 ? 89.046 30.614 -1.687 1.00 33.24 112 ASN A CA 1
ATOM 773 C C . ASN A 1 96 ? 89.966 30.741 -0.522 1.00 37.42 112 ASN A C 1
ATOM 774 O O . ASN A 1 96 ? 90.421 31.842 -0.202 1.00 38.71 112 ASN A O 1
ATOM 779 N N . ILE A 1 97 ? 90.286 29.599 0.074 1.00 41.36 113 ILE A N 1
ATOM 780 C CA . ILE A 1 97 ? 91.216 29.526 1.169 1.00 41.69 113 ILE A CA 1
ATOM 781 C C . ILE A 1 97 ? 92.381 28.721 0.620 1.00 44.25 113 ILE A C 1
ATOM 782 O O . ILE A 1 97 ? 92.213 27.550 0.250 1.00 43.64 113 ILE A O 1
ATOM 787 N N . ALA A 1 98 ? 93.545 29.360 0.515 1.00 46.47 114 ALA A N 1
ATOM 788 C CA . ALA A 1 98 ? 94.719 28.702 -0.048 1.00 49.47 114 ALA A CA 1
ATOM 789 C C . ALA A 1 98 ? 95.154 27.576 0.874 1.00 54.40 114 ALA A C 1
ATOM 790 O O . ALA A 1 98 ? 94.865 27.590 2.082 1.00 55.20 114 ALA A O 1
ATOM 792 N N . ASP A 1 99 ? 95.836 26.590 0.299 1.00 57.93 115 ASP A N 1
ATOM 793 C CA . ASP A 1 99 ? 96.395 25.496 1.079 1.00 59.88 115 ASP A CA 1
ATOM 794 C C . ASP A 1 99 ? 97.582 25.995 1.902 1.00 61.81 115 ASP A C 1
ATOM 795 O O . ASP A 1 99 ? 98.060 27.123 1.728 1.00 61.44 115 ASP A O 1
ATOM 800 N N . GLU A 1 100 ? 98.061 25.137 2.796 1.00 64.07 116 GL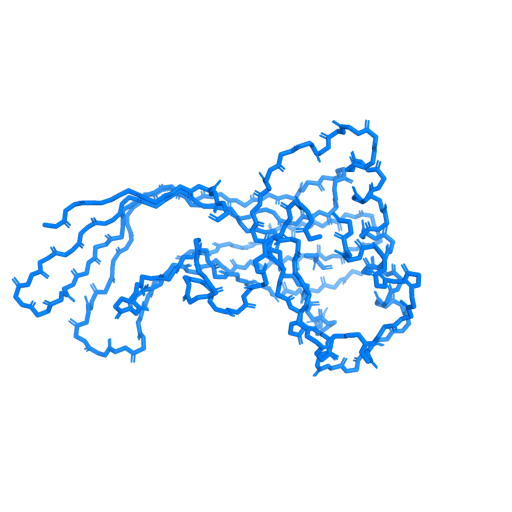U A N 1
ATOM 801 C CA . GLU A 1 100 ? 99.243 25.444 3.592 1.00 65.99 116 GLU A CA 1
ATOM 802 C C . GLU A 1 100 ? 100.509 25.196 2.742 1.00 68.59 116 GLU A C 1
ATOM 803 O O . GLU A 1 100 ? 101.564 25.761 3.050 1.00 67.93 116 GLU A O 1
ATOM 809 N N . ASP A 1 101 ? 100.392 24.389 1.666 1.00 72.19 117 ASP A N 1
ATOM 810 C CA . ASP A 1 101 ? 101.526 24.101 0.747 1.00 75.00 117 ASP A CA 1
ATOM 811 C C . ASP A 1 101 ? 102.350 25.369 0.529 1.00 76.09 117 ASP A C 1
ATOM 812 O O . ASP A 1 101 ? 101.812 26.371 0.106 1.00 79.21 117 ASP A O 1
ATOM 817 N N . GLY A 1 102 ? 103.637 25.340 0.858 1.00 77.27 118 GLY A N 1
ATOM 818 C CA . GLY A 1 102 ? 104.470 26.551 0.828 1.00 78.13 118 GLY A CA 1
ATOM 819 C C . GLY A 1 102 ? 105.633 26.486 -0.153 1.00 79.11 118 GLY A C 1
ATOM 820 O O . GLY A 1 102 ? 105.413 26.259 -1.351 1.00 79.40 118 GLY A O 1
ATOM 821 N N . THR A 1 103 ? 106.847 26.708 0.386 1.00 78.94 119 THR A N 1
ATOM 822 C 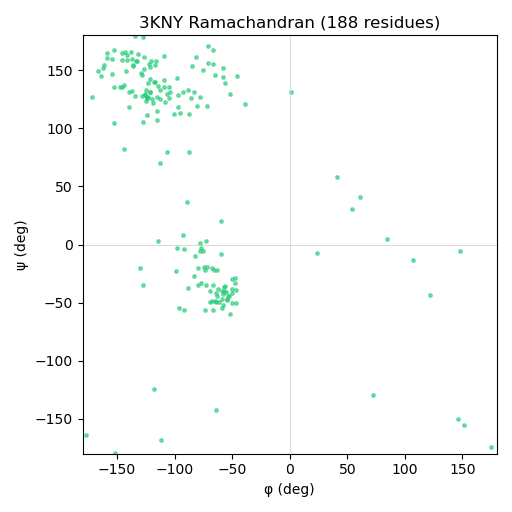CA . THR A 1 103 ? 108.185 26.678 -0.298 1.00 78.48 119 THR A CA 1
ATOM 823 C C . THR A 1 103 ? 109.105 27.701 0.378 1.00 78.48 119 THR A C 1
ATOM 824 O O . THR A 1 103 ? 108.627 28.642 1.020 1.00 77.62 119 THR A O 1
ATOM 828 N N . ALA A 1 123 ? 109.080 33.600 6.092 1.00 58.04 139 ALA A N 1
ATOM 829 C CA . ALA A 1 123 ? 108.306 33.985 4.907 1.00 59.24 139 ALA A CA 1
ATOM 830 C C . ALA A 1 123 ? 108.283 32.875 3.836 1.00 59.54 139 ALA A C 1
ATOM 831 O O . ALA A 1 123 ? 109.327 32.358 3.460 1.00 59.69 139 ALA A O 1
ATOM 833 N N . GLU A 1 124 ? 107.089 32.553 3.326 1.00 60.47 140 GLU A N 1
ATOM 834 C CA . GLU A 1 124 ? 106.855 31.387 2.423 1.00 60.62 140 GLU A CA 1
ATOM 835 C C . GLU A 1 124 ? 106.390 31.768 1.009 1.00 57.16 140 GLU A C 1
ATOM 836 O O . GLU A 1 124 ? 105.853 32.836 0.805 1.00 56.68 140 GLU A O 1
ATOM 842 N N . TYR A 1 125 ? 106.595 30.869 0.051 1.00 54.80 141 TYR A N 1
ATOM 843 C CA . TYR A 1 125 ? 106.341 31.137 -1.367 1.00 53.45 141 TYR A CA 1
ATOM 844 C C . TYR A 1 125 ? 105.224 30.269 -1.943 1.00 50.67 141 TYR A C 1
ATOM 845 O O . TYR A 1 125 ? 105.437 29.081 -2.208 1.00 51.60 141 TYR A O 1
ATOM 854 N N . LYS A 1 126 ? 104.060 30.868 -2.200 1.00 46.49 142 LYS A N 1
ATOM 855 C CA . LYS A 1 126 ? 102.867 30.100 -2.543 1.00 43.50 142 LYS A CA 1
ATOM 856 C C . LYS A 1 126 ? 102.166 30.507 -3.844 1.00 42.39 142 LYS A C 1
ATOM 857 O O . LYS A 1 126 ? 102.195 31.659 -4.231 1.00 43.02 142 LYS A O 1
ATOM 863 N N . THR A 1 127 ? 101.507 29.540 -4.484 1.00 41.35 143 THR A N 1
ATOM 864 C CA . THR A 1 127 ? 100.566 29.785 -5.568 1.00 41.23 143 THR A CA 1
ATOM 865 C C . THR A 1 127 ? 99.144 29.501 -5.111 1.00 41.42 143 THR A C 1
ATOM 866 O O . THR A 1 127 ? 98.904 28.574 -4.365 1.00 45.00 143 THR A O 1
ATOM 870 N N . ASN A 1 128 ? 98.198 30.309 -5.553 1.00 39.94 144 ASN A N 1
ATOM 871 C CA . ASN A 1 128 ? 96.795 30.058 -5.302 1.00 39.93 144 ASN A CA 1
ATOM 872 C C . ASN A 1 128 ? 96.065 30.558 -6.529 1.00 38.92 144 ASN A C 1
ATOM 873 O O . ASN A 1 128 ? 96.616 31.255 -7.351 1.00 39.19 144 ASN A O 1
ATOM 878 N N . GLY A 1 129 ? 94.822 30.170 -6.671 1.00 39.21 145 GLY A N 1
ATOM 879 C CA . GLY A 1 129 ? 94.101 30.394 -7.895 1.00 38.44 145 GLY A CA 1
ATOM 880 C C . GLY A 1 129 ? 92.647 30.515 -7.588 1.00 37.66 145 GLY A C 1
ATOM 881 O O . GLY A 1 129 ? 92.228 30.394 -6.464 1.00 37.91 145 GLY A O 1
ATOM 882 N N . CYS A 1 130 ? 91.852 30.705 -8.611 1.00 39.82 146 CYS A N 1
ATOM 883 C CA . CYS A 1 130 ? 90.533 31.220 -8.379 1.00 38.99 146 CYS A CA 1
ATOM 884 C C . CYS A 1 130 ? 89.679 31.194 -9.644 1.00 35.09 146 CYS A C 1
ATOM 885 O O . CYS A 1 130 ? 90.104 31.693 -10.669 1.00 33.25 146 CYS A O 1
ATOM 888 N N . THR A 1 131 ? 88.491 30.615 -9.610 1.00 32.95 147 THR A N 1
ATOM 889 C CA . THR A 1 131 ? 87.693 30.569 -10.827 1.00 29.96 147 THR A CA 1
ATOM 890 C C . THR A 1 131 ? 86.765 31.734 -10.777 1.00 31.02 147 THR A C 1
ATOM 891 O O . THR A 1 131 ? 85.880 31.769 -9.936 1.00 36.76 147 THR A O 1
ATOM 895 N N . LEU A 1 132 ? 86.971 32.687 -11.678 1.00 29.55 148 LEU A N 1
ATOM 896 C CA . LEU A 1 132 ? 86.211 33.926 -11.658 1.00 28.54 148 LEU A CA 1
ATOM 897 C C . LEU A 1 132 ? 84.881 33.769 -12.342 1.00 27.84 148 LEU A C 1
ATOM 898 O O . LEU A 1 132 ? 83.946 34.484 -12.003 1.00 27.53 148 LEU A O 1
ATOM 903 N N . TYR A 1 133 ? 84.791 32.846 -13.297 1.00 25.03 149 TYR A N 1
ATOM 904 C CA . TYR A 1 133 ? 83.578 32.716 -14.089 1.00 23.92 149 TYR A CA 1
ATOM 905 C C . TYR A 1 133 ? 83.552 31.399 -14.822 1.00 24.97 149 TYR A C 1
ATOM 906 O O . TYR A 1 133 ? 84.596 30.897 -15.220 1.00 25.42 149 TYR A O 1
ATOM 915 N N . THR A 1 134 ? 82.353 30.827 -14.968 1.00 27.22 150 THR A N 1
ATOM 916 C CA . THR A 1 134 ? 82.170 29.568 -15.719 1.00 27.77 150 THR A CA 1
ATOM 917 C C . THR A 1 134 ? 80.917 29.660 -16.531 1.00 27.68 150 THR A C 1
ATOM 918 O O . THR A 1 134 ? 79.855 29.839 -15.986 1.00 30.73 150 THR A O 1
ATOM 922 N N . HIS A 1 135 ? 81.037 29.569 -17.844 1.00 28.83 151 HIS A N 1
ATOM 923 C CA . HIS A 1 135 ? 79.862 29.653 -18.690 1.00 28.72 151 HIS A CA 1
ATOM 924 C C . HIS A 1 135 ? 79.120 28.318 -18.579 1.00 27.93 151 HIS A C 1
ATOM 925 O O . HIS A 1 135 ? 79.743 27.264 -18.362 1.00 27.12 151 HIS A O 1
ATOM 932 N N . SER A 1 136 ? 77.799 28.365 -18.736 1.00 27.39 152 SER A N 1
ATOM 933 C CA . SER A 1 136 ? 76.990 27.148 -18.649 1.00 27.48 152 SER A CA 1
ATOM 934 C C . SER A 1 136 ? 77.467 26.132 -19.635 1.00 27.47 152 SER A C 1
ATOM 935 O O . SER A 1 136 ? 77.462 24.947 -19.338 1.00 30.22 152 SER A O 1
ATOM 938 N N . LEU A 1 137 ? 77.913 26.580 -20.798 1.00 26.75 153 LEU A N 1
ATOM 939 C CA . LEU A 1 137 ? 78.426 25.645 -21.806 1.00 25.83 153 LEU A CA 1
ATOM 940 C C . LEU A 1 137 ? 79.834 25.156 -21.482 1.00 24.84 153 LEU A C 1
ATOM 941 O O . LEU A 1 137 ? 80.344 24.355 -22.213 1.00 25.62 153 LEU A O 1
ATOM 946 N N . GLY A 1 138 ? 80.476 25.636 -20.416 1.00 26.41 154 GLY A N 1
ATOM 947 C CA . GLY A 1 138 ? 81.790 25.089 -20.004 1.00 27.59 154 GLY A CA 1
ATOM 948 C C . GLY A 1 138 ? 83.010 26.007 -19.909 1.00 28.94 154 GLY A C 1
ATOM 949 O O . GLY A 1 138 ? 83.806 25.883 -18.980 1.00 29.95 154 GLY A O 1
ATOM 950 N N . PRO A 1 139 ? 83.203 26.899 -20.891 1.00 29.32 155 PRO A N 1
ATOM 951 C CA . PRO A 1 139 ? 84.350 27.777 -20.861 1.00 28.83 155 PRO A CA 1
ATOM 952 C C . PRO A 1 139 ? 84.411 28.627 -19.598 1.00 27.58 155 PRO A C 1
ATOM 953 O O . PRO A 1 139 ? 83.386 29.046 -19.079 1.00 25.08 155 P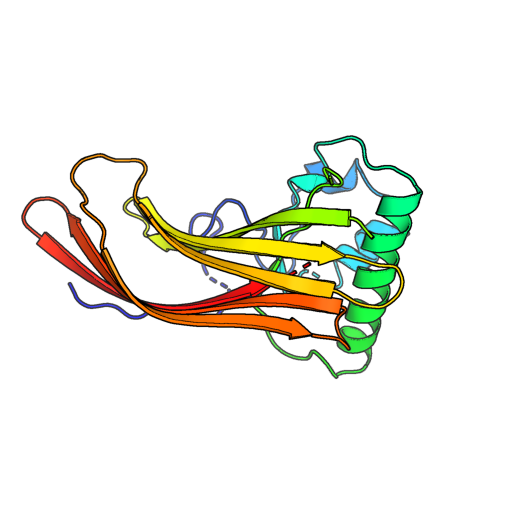RO A O 1
ATOM 957 N N . TYR A 1 140 ? 85.621 28.871 -19.118 1.00 27.85 156 TYR A N 1
ATOM 958 C CA . TYR A 1 140 ? 85.812 29.518 -17.832 1.00 28.84 156 TYR A CA 1
ATOM 959 C C . TYR A 1 140 ? 86.917 30.579 -17.884 1.00 27.32 156 TYR A C 1
ATOM 960 O O . TYR A 1 140 ? 87.760 30.552 -18.766 1.00 27.10 156 TYR A O 1
ATOM 969 N N . ILE A 1 141 ? 86.903 31.501 -16.929 1.00 25.73 157 ILE A N 1
ATOM 970 C CA . ILE A 1 141 ? 88.017 32.426 -16.726 1.00 24.38 157 ILE A CA 1
ATOM 971 C C . ILE A 1 141 ? 88.549 32.176 -15.328 1.00 26.74 157 ILE A C 1
ATOM 972 O O . ILE A 1 141 ? 87.801 32.295 -14.342 1.00 25.81 157 ILE A O 1
ATOM 977 N N . LYS A 1 142 ? 89.828 31.827 -15.241 1.00 27.07 158 LYS A N 1
ATOM 978 C CA . LYS A 1 142 ? 90.483 31.615 -13.959 1.00 27.51 158 LYS A CA 1
ATOM 979 C C . LYS A 1 142 ? 91.619 32.604 -13.713 1.00 26.85 158 LYS A C 1
ATOM 980 O O . LYS A 1 142 ? 92.230 33.095 -14.665 1.00 30.24 158 LYS A O 1
ATOM 986 N N . ALA A 1 143 ? 91.913 32.857 -12.439 1.00 24.49 159 ALA A N 1
ATOM 987 C CA . ALA A 1 143 ? 93.040 33.700 -12.007 1.00 23.46 159 ALA A CA 1
ATOM 988 C C . ALA A 1 143 ? 94.002 32.824 -11.200 1.00 24.59 159 ALA A C 1
ATOM 989 O O . ALA A 1 143 ? 93.559 31.952 -10.443 1.00 26.07 159 ALA A O 1
ATOM 991 N N . ALA A 1 144 ? 95.307 33.013 -11.403 1.00 24.46 160 ALA A N 1
ATOM 992 C CA . ALA A 1 144 ? 96.364 32.353 -10.604 1.00 23.55 160 ALA A CA 1
ATOM 993 C C . ALA A 1 144 ? 97.336 33.440 -10.117 1.00 23.46 160 ALA A C 1
ATOM 994 O O . ALA A 1 144 ? 97.565 34.403 -10.791 1.00 25.43 160 ALA A O 1
ATOM 996 N N . VAL A 1 145 ? 97.923 33.267 -8.952 1.00 25.77 161 VAL A N 1
ATOM 997 C CA . VAL A 1 145 ? 98.717 34.313 -8.305 1.00 26.15 161 VAL A CA 1
ATOM 998 C C . VAL A 1 145 ? 99.845 33.650 -7.574 1.00 27.97 161 VAL A C 1
ATOM 999 O O . VAL A 1 145 ? 99.629 32.655 -6.887 1.00 30.34 161 VAL A O 1
ATOM 1003 N N . THR A 1 146 ? 101.045 34.199 -7.698 1.00 29.96 162 THR A N 1
ATOM 1004 C CA . THR A 1 146 ? 102.182 33.712 -6.932 1.00 31.61 162 THR A CA 1
ATOM 1005 C C . THR A 1 146 ? 102.576 34.809 -5.996 1.00 32.20 162 THR A C 1
ATOM 1006 O O . THR A 1 146 ? 102.637 35.954 -6.403 1.00 33.93 162 THR A O 1
ATOM 1010 N N . TYR A 1 147 ? 102.852 34.463 -4.745 1.00 33.19 163 TYR A N 1
ATOM 1011 C CA . TYR A 1 147 ? 103.140 35.461 -3.734 1.00 33.29 163 TYR A CA 1
ATOM 1012 C C . TYR A 1 147 ? 104.038 34.952 -2.626 1.00 36.50 163 TYR A C 1
ATOM 1013 O O . TYR A 1 147 ? 104.278 33.748 -2.491 1.00 35.24 163 TYR A O 1
ATOM 1022 N N . LYS A 1 148 ? 104.526 35.904 -1.834 1.00 39.21 164 LYS A N 1
ATOM 1023 C CA . LYS A 1 148 ? 105.316 35.622 -0.660 1.00 40.77 164 LYS A CA 1
ATOM 1024 C C . LYS A 1 148 ? 104.517 36.094 0.547 1.00 41.19 164 LYS A C 1
ATOM 1025 O O . LYS A 1 148 ? 104.043 37.227 0.589 1.00 40.23 164 LYS A O 1
ATOM 1031 N N . LYS A 1 149 ? 104.327 35.206 1.508 1.00 43.61 165 LYS A N 1
ATOM 1032 C CA . LYS A 1 149 ? 103.596 35.537 2.723 1.00 46.64 165 LYS A CA 1
ATOM 1033 C C . LYS A 1 149 ? 104.603 35.583 3.874 1.00 49.72 165 LYS A C 1
ATOM 1034 O O . LYS A 1 149 ? 105.480 34.723 3.970 1.00 49.06 165 LYS A O 1
ATOM 1040 N N . SER A 1 150 ? 104.497 36.605 4.720 1.00 52.71 166 SER A N 1
ATOM 1041 C CA . SER A 1 150 ? 105.321 36.695 5.925 1.00 54.43 166 SER A CA 1
ATOM 1042 C C . SER A 1 150 ? 104.426 37.094 7.119 1.00 57.29 166 SER A C 1
ATOM 1043 O O . SER A 1 150 ? 103.199 37.257 6.964 1.00 57.59 166 SER A O 1
ATOM 1046 N N . ASP A 1 151 ? 105.039 37.209 8.303 1.00 60.32 167 ASP A N 1
ATOM 1047 C CA . ASP A 1 151 ? 104.332 37.601 9.540 1.00 61.80 167 ASP A CA 1
ATOM 1048 C C . ASP A 1 151 ? 103.444 38.830 9.254 1.00 62.78 167 ASP A C 1
ATOM 1049 O O . ASP A 1 151 ? 102.233 38.830 9.502 1.00 61.48 167 ASP A O 1
ATOM 1051 N N . ASP A 1 152 ? 104.059 39.837 8.646 1.00 64.48 168 ASP A N 1
ATOM 1052 C CA . ASP A 1 152 ? 103.438 41.148 8.435 1.00 65.19 168 ASP A CA 1
ATOM 1053 C C . ASP A 1 152 ? 102.723 41.276 7.107 1.00 63.18 168 ASP A C 1
ATOM 1054 O O . ASP A 1 152 ? 101.530 41.560 7.075 1.00 65.01 168 ASP A O 1
ATOM 1059 N N . ASP A 1 153 ? 103.453 41.042 6.019 1.00 59.53 169 ASP A N 1
ATOM 1060 C CA . ASP A 1 153 ? 102.977 41.410 4.705 1.00 57.60 169 ASP A CA 1
ATOM 1061 C C . ASP A 1 153 ? 102.842 40.251 3.711 1.00 54.97 169 ASP A C 1
ATOM 1062 O O . ASP A 1 153 ? 103.482 39.203 3.865 1.00 53.95 169 ASP A O 1
ATOM 1067 N N . VAL A 1 154 ? 101.996 40.470 2.700 1.00 50.89 170 VAL A N 1
ATOM 1068 C CA . VAL A 1 154 ? 101.866 39.579 1.547 1.00 49.31 170 VAL A CA 1
ATOM 1069 C C . VAL A 1 154 ? 102.209 40.325 0.262 1.00 47.56 170 VAL A C 1
ATOM 1070 O O . VAL A 1 154 ? 101.609 41.361 -0.019 1.00 47.62 170 VAL A O 1
ATOM 1074 N N . THR A 1 155 ? 103.148 39.791 -0.521 1.00 43.70 171 THR A N 1
ATOM 1075 C CA . THR A 1 155 ? 103.585 40.447 -1.748 1.00 39.99 171 THR A CA 1
ATOM 1076 C C . THR A 1 155 ? 103.467 39.580 -3.027 1.00 38.17 171 THR A C 1
ATOM 1077 O O . THR A 1 155 ? 104.023 38.471 -3.085 1.00 35.28 171 THR A O 1
ATOM 1081 N N . ILE A 1 156 ? 102.774 40.139 -4.044 1.00 34.39 172 ILE A N 1
ATOM 1082 C CA . ILE A 1 156 ? 102.465 39.460 -5.304 1.00 29.97 172 ILE A CA 1
ATOM 1083 C C . ILE A 1 156 ? 103.641 39.476 -6.267 1.00 28.71 172 ILE A C 1
ATOM 1084 O O . ILE A 1 156 ? 104.102 40.524 -6.681 1.00 30.13 172 ILE A O 1
ATOM 1089 N N . THR A 1 157 ? 104.130 38.307 -6.635 1.00 29.17 173 THR A N 1
ATOM 1090 C CA . THR A 1 157 ? 105.295 38.204 -7.525 1.00 29.33 173 THR A CA 1
ATOM 1091 C C . THR A 1 157 ? 104.861 37.939 -8.971 1.00 27.76 173 THR A C 1
ATOM 1092 O O . THR A 1 157 ? 105.579 38.215 -9.911 1.00 26.80 173 THR A O 1
ATOM 1096 N N . SER A 1 158 ? 103.669 37.396 -9.138 1.00 29.12 174 SER A N 1
ATOM 1097 C CA . SER A 1 158 ? 103.172 37.049 -10.450 1.00 29.67 174 SER A CA 1
ATOM 1098 C C . SER A 1 158 ? 101.679 36.872 -10.420 1.00 29.34 174 SER A C 1
ATOM 1099 O O . SER A 1 158 ? 101.103 36.504 -9.402 1.00 30.21 174 SER A O 1
ATOM 1102 N N . SER A 1 159 ? 101.047 37.116 -11.550 1.00 28.17 175 SER A N 1
ATOM 1103 C CA . SER A 1 159 ? 99.595 37.108 -11.598 1.00 27.53 175 SER A CA 1
ATOM 1104 C C . SER A 1 159 ? 99.139 36.752 -12.994 1.00 26.82 175 SER A C 1
ATOM 1105 O O . SER A 1 159 ? 99.706 37.267 -13.934 1.00 24.91 175 SER A O 1
ATOM 1108 N N . SER A 1 160 ? 98.141 35.868 -13.135 1.00 26.77 176 SER A N 1
ATOM 1109 C CA . SER A 1 160 ? 97.667 35.431 -14.447 1.00 26.54 176 SER A CA 1
ATOM 1110 C C . SER A 1 160 ? 96.195 35.253 -14.506 1.00 27.81 176 SER A C 1
ATOM 1111 O O . SER A 1 160 ? 95.571 34.876 -13.519 1.00 29.72 176 SER A O 1
ATOM 1114 N N . VAL A 1 161 ? 95.650 35.491 -15.694 1.00 27.90 177 VAL A N 1
ATOM 1115 C CA . VAL A 1 161 ? 94.260 35.239 -15.984 1.00 28.62 177 VAL A CA 1
ATOM 1116 C C . VAL A 1 161 ? 94.283 34.362 -17.180 1.00 28.37 177 VAL A C 1
ATOM 1117 O O . VAL A 1 161 ? 94.989 34.629 -18.122 1.00 32.57 177 VAL A O 1
ATOM 1121 N N . TYR A 1 162 ? 93.571 33.264 -17.123 1.00 29.67 178 TYR A N 1
ATOM 1122 C CA . TYR A 1 162 ? 93.541 32.363 -18.265 1.00 29.99 178 TYR A CA 1
ATOM 1123 C C . TYR A 1 162 ? 92.175 31.747 -18.457 1.00 31.24 178 TYR A C 1
ATOM 1124 O O . TYR A 1 162 ? 91.293 31.783 -17.574 1.00 31.82 178 TYR A O 1
ATOM 1133 N N . THR A 1 163 ? 92.026 31.164 -19.630 1.00 31.10 179 THR A N 1
ATOM 1134 C CA . THR A 1 163 ? 90.764 30.677 -20.057 1.00 31.67 179 THR A CA 1
ATOM 1135 C C . THR A 1 163 ? 90.943 29.269 -20.579 1.00 31.46 179 THR A C 1
ATOM 1136 O O . THR A 1 163 ? 92.042 28.832 -20.838 1.00 32.98 179 THR A O 1
ATOM 1140 N N . GLY A 1 164 ? 89.849 28.546 -20.706 1.00 32.72 180 GLY A N 1
ATOM 1141 C CA . GLY A 1 164 ? 89.879 27.166 -21.173 1.00 30.36 180 GLY A CA 1
ATOM 1142 C C . GLY A 1 164 ? 88.486 26.571 -21.084 1.00 30.63 180 GLY A C 1
ATOM 1143 O O . GLY A 1 164 ? 87.502 27.272 -20.785 1.00 30.72 180 GLY A O 1
ATOM 1144 N N . SER A 1 165 ? 88.392 25.284 -21.372 1.00 30.98 181 SER A N 1
ATOM 1145 C CA . SER A 1 165 ? 87.122 24.569 -21.299 1.00 31.45 181 SER A CA 1
ATOM 1146 C C . SER A 1 165 ? 87.345 23.083 -21.063 1.00 32.52 181 SER A C 1
ATOM 1147 O O . SER A 1 165 ? 88.307 22.517 -21.553 1.00 32.76 181 SER A O 1
ATOM 1150 N N . PRO A 1 166 ? 86.436 22.436 -20.334 1.00 34.76 182 PRO A N 1
ATOM 1151 C CA . PRO A 1 166 ? 86.506 20.988 -20.268 1.00 34.29 182 PRO A CA 1
ATOM 1152 C C . PRO A 1 166 ? 86.230 20.331 -21.616 1.00 35.20 182 PRO A C 1
ATOM 1153 O O . PRO A 1 166 ? 86.647 19.211 -21.811 1.00 36.05 182 PRO A O 1
ATOM 1157 N N . TYR A 1 167 ? 85.552 21.019 -22.535 1.00 36.86 183 TYR A N 1
ATOM 1158 C CA . TYR A 1 167 ? 85.256 20.460 -23.858 1.00 37.90 183 TYR A CA 1
ATOM 1159 C C . TYR A 1 167 ? 86.158 21.054 -24.928 1.00 39.54 183 TYR A C 1
ATOM 1160 O O . TYR A 1 167 ? 86.336 22.268 -25.023 1.00 42.71 183 TYR A O 1
ATOM 1169 N N . LEU A 1 168 ? 86.731 20.171 -25.731 1.00 41.18 184 LEU A N 1
ATOM 1170 C CA . LEU A 1 168 ? 87.471 20.543 -26.939 1.00 41.48 184 LEU A CA 1
ATOM 1171 C C . LEU A 1 168 ? 86.486 21.181 -27.917 1.00 39.68 184 LEU A C 1
ATOM 1172 O O . LEU A 1 168 ? 85.318 20.787 -27.974 1.00 40.35 184 LEU A O 1
ATOM 1177 N N . GLY A 1 169 ? 86.942 22.150 -28.694 1.00 36.26 185 GLY A N 1
ATOM 1178 C CA . GLY A 1 169 ? 86.079 22.749 -29.702 1.00 33.67 185 GLY A CA 1
ATOM 1179 C C . GLY A 1 169 ? 85.599 24.138 -29.366 1.00 34.23 185 GLY A C 1
ATOM 1180 O O . GLY A 1 169 ? 85.097 24.835 -30.231 1.00 36.38 185 GLY A O 1
ATOM 1181 N N . ASN A 1 170 ? 85.757 24.561 -28.117 1.00 33.67 186 ASN A N 1
ATOM 1182 C CA . ASN A 1 170 ? 85.400 25.915 -27.749 1.00 31.34 186 ASN A CA 1
ATOM 1183 C C . ASN A 1 170 ? 86.388 27.002 -28.156 1.00 30.41 186 ASN A C 1
ATOM 1184 O O . ASN A 1 170 ? 85.973 28.111 -28.449 1.00 31.10 186 ASN A O 1
ATOM 1189 N N . ASP A 1 171 ? 87.685 26.710 -28.183 1.00 31.68 187 ASP A N 1
ATOM 1190 C CA . ASP A 1 171 ? 88.712 27.759 -28.419 1.00 33.09 187 ASP A CA 1
ATOM 1191 C C . ASP A 1 171 ? 88.434 29.042 -27.693 1.00 31.15 187 ASP A C 1
ATOM 1192 O O . ASP A 1 171 ? 88.302 30.098 -28.315 1.00 33.21 187 ASP A O 1
ATOM 1197 N N . PRO A 1 172 ? 88.322 28.975 -26.380 1.00 29.29 188 PRO A N 1
ATOM 1198 C CA . PRO A 1 172 ? 88.027 30.226 -25.719 1.00 27.89 188 PRO A CA 1
ATOM 1199 C C . PRO A 1 172 ? 89.221 31.178 -25.732 1.00 25.98 188 PRO A C 1
ATOM 1200 O O . PRO A 1 172 ? 90.355 30.773 -25.776 1.00 28.05 188 PRO A O 1
ATOM 1204 N N . SER A 1 173 ? 88.908 32.442 -25.614 1.00 27.21 189 SER A N 1
ATOM 1205 C CA . SER A 1 173 ? 89.809 33.539 -25.781 1.00 26.34 189 SER A CA 1
ATOM 1206 C C . SER A 1 173 ? 89.370 34.654 -24.831 1.00 26.54 189 SER A C 1
ATOM 1207 O O . SER A 1 173 ? 88.176 34.957 -24.735 1.00 28.36 189 SER A O 1
ATOM 1210 N N . PHE A 1 174 ? 90.293 35.279 -24.126 1.00 27.95 190 PHE A N 1
ATOM 1211 C CA . PHE A 1 174 ? 89.911 36.403 -23.260 1.00 29.69 190 PHE A CA 1
ATOM 1212 C C . PHE A 1 174 ? 90.720 37.603 -23.653 1.00 31.98 190 PHE A C 1
ATOM 1213 O O . PHE A 1 174 ? 91.936 37.546 -23.691 1.00 34.40 190 PHE A O 1
ATOM 1221 N N . SER A 1 175 ? 90.030 38.689 -23.942 1.00 31.14 191 SER A N 1
ATOM 1222 C CA . SER A 1 175 ? 90.660 39.937 -24.194 1.00 31.97 191 SER A CA 1
ATOM 1223 C C . SER A 1 175 ? 90.139 41.002 -23.184 1.00 30.84 191 SER A C 1
ATOM 1224 O O . SER A 1 175 ? 88.957 41.123 -22.975 1.00 29.22 191 SER A O 1
ATOM 1227 N N . GLY A 1 176 ? 91.035 41.757 -22.548 1.00 29.26 192 GLY A N 1
ATOM 1228 C CA . GLY A 1 176 ? 90.628 42.869 -21.675 1.00 25.46 192 GLY A CA 1
ATOM 1229 C C . GLY A 1 176 ? 91.564 43.029 -20.505 1.00 22.89 192 GLY A C 1
ATOM 1230 O O . GLY A 1 176 ? 92.730 42.687 -20.609 1.00 24.52 192 GLY A O 1
ATOM 1231 N N . ALA A 1 177 ? 91.045 43.510 -19.384 1.00 19.85 193 ALA A N 1
ATOM 1232 C CA . ALA A 1 177 ? 91.878 43.866 -18.219 1.00 21.76 193 ALA A CA 1
ATOM 1233 C C . ALA A 1 177 ? 91.697 42.892 -17.040 1.00 21.38 193 ALA A C 1
ATOM 1234 O O . ALA A 1 177 ? 90.740 42.149 -16.961 1.00 20.75 193 ALA A O 1
ATOM 1236 N N . SER A 1 178 ? 92.643 42.927 -16.132 1.00 20.74 194 SER A N 1
ATOM 1237 C CA . SER A 1 178 ? 92.569 42.161 -14.912 1.00 25.00 194 SER A CA 1
ATOM 1238 C C . SER A 1 178 ? 93.416 42.908 -13.899 1.00 24.48 194 SER A C 1
ATOM 1239 O O . SER A 1 178 ? 94.213 43.758 -14.269 1.00 24.66 194 SER A O 1
ATOM 1242 N N . SER A 1 179 ? 93.195 42.665 -12.622 1.00 26.37 195 SER A N 1
ATOM 1243 C CA . SER A 1 179 ? 94.068 43.241 -11.607 1.00 28.08 195 SER A CA 1
ATOM 1244 C C . SER A 1 179 ? 94.229 42.309 -10.432 1.00 27.45 195 SER A C 1
ATOM 1245 O O . SER A 1 179 ? 93.421 41.429 -10.226 1.00 29.89 195 SER A O 1
ATOM 1248 N N . VAL A 1 180 ? 95.295 42.512 -9.681 1.00 27.13 196 VAL A N 1
ATOM 1249 C CA . VAL A 1 180 ? 95.565 41.748 -8.477 1.00 28.35 196 VAL A CA 1
ATOM 1250 C C . VAL A 1 180 ? 96.194 42.669 -7.460 1.00 29.01 196 VAL A C 1
ATOM 1251 O O . VAL A 1 180 ? 97.025 43.510 -7.782 1.00 34.02 196 VAL A O 1
ATOM 1255 N N . SER A 1 181 ? 95.768 42.551 -6.225 1.00 27.67 197 SER A N 1
ATOM 1256 C CA . SER A 1 181 ? 96.332 43.353 -5.192 1.00 28.87 197 SER A CA 1
ATOM 1257 C C . SER A 1 181 ? 96.073 42.684 -3.847 1.00 29.89 197 SER A C 1
ATOM 1258 O O . SER A 1 181 ? 95.252 41.774 -3.753 1.00 31.87 197 SER A O 1
ATOM 1261 N N . TYR A 1 182 ? 96.788 43.117 -2.818 1.00 29.35 198 TYR A N 1
ATOM 1262 C CA . TYR A 1 182 ? 96.557 42.617 -1.480 1.00 28.66 198 TYR A CA 1
ATOM 1263 C C . TYR A 1 182 ? 95.895 43.719 -0.639 1.00 30.13 198 TYR A C 1
ATOM 1264 O O . TYR A 1 182 ? 96.427 44.815 -0.530 1.00 28.19 198 TYR A O 1
ATOM 1273 N N . ASP A 1 183 ? 94.717 43.424 -0.081 1.00 32.29 199 ASP A N 1
ATOM 1274 C CA . ASP A 1 183 ? 93.989 44.370 0.765 1.00 33.35 199 ASP A CA 1
ATOM 1275 C C . ASP A 1 183 ? 94.468 44.225 2.195 1.00 36.20 199 ASP A C 1
ATOM 1276 O O . ASP A 1 183 ? 94.198 43.216 2.846 1.00 36.37 199 ASP A O 1
ATOM 1281 N N . LYS A 1 184 ? 95.149 45.244 2.706 1.00 39.51 200 LYS A N 1
ATOM 1282 C CA . LYS A 1 184 ? 95.782 45.115 4.030 1.00 41.58 200 LYS A CA 1
ATOM 1283 C C . LYS A 1 184 ? 94.788 45.159 5.187 1.00 41.37 200 LYS A C 1
ATOM 1284 O O . LYS A 1 184 ? 95.087 44.654 6.263 1.00 42.67 200 LYS A O 1
ATOM 1290 N N . ASP A 1 185 ? 93.605 45.731 4.971 1.00 41.35 201 ASP A N 1
ATOM 1291 C CA . ASP A 1 185 ? 92.562 45.697 6.011 1.00 42.31 201 ASP A CA 1
ATOM 1292 C C . ASP A 1 185 ? 91.924 44.307 6.140 1.00 42.04 201 ASP A C 1
ATOM 1293 O O . ASP A 1 185 ? 91.903 43.723 7.223 1.00 42.40 201 ASP A O 1
ATOM 1298 N N . LYS A 1 186 ? 91.390 43.805 5.024 1.00 40.24 202 LYS A N 1
ATOM 1299 C CA . LYS A 1 186 ? 90.711 42.515 4.972 1.00 38.81 202 LYS A CA 1
ATOM 1300 C C . LYS A 1 186 ? 91.705 41.368 5.020 1.00 39.11 202 LYS A C 1
ATOM 1301 O O . LYS A 1 186 ? 91.325 40.246 5.329 1.00 39.47 202 LYS A O 1
ATOM 1307 N N . LYS A 1 187 ? 92.970 41.655 4.703 1.00 39.81 203 LYS A N 1
ATOM 1308 C CA . LYS A 1 187 ? 94.042 40.651 4.670 1.00 39.40 203 LYS A CA 1
ATOM 1309 C C . LYS A 1 187 ? 93.732 39.556 3.643 1.00 38.42 203 LYS A C 1
ATOM 1310 O O . LYS A 1 187 ? 93.952 38.375 3.895 1.00 38.07 203 LYS A O 1
ATOM 1316 N N . LEU A 1 188 ? 93.213 39.980 2.486 1.00 36.94 204 LEU A N 1
ATOM 1317 C CA . LEU A 1 188 ? 92.889 39.093 1.362 1.00 34.76 204 LEU A CA 1
ATOM 1318 C C . LEU A 1 188 ? 93.637 39.513 0.095 1.00 31.46 204 LEU A C 1
ATOM 1319 O O . LEU A 1 188 ? 93.997 40.681 -0.057 1.00 31.72 204 LEU A O 1
ATOM 1324 N N . ILE A 1 189 ? 93.844 38.563 -0.816 1.00 28.33 205 ILE A N 1
ATOM 1325 C CA . ILE A 1 189 ? 94.288 38.866 -2.175 1.00 25.94 205 ILE A CA 1
ATOM 1326 C C . ILE A 1 189 ? 93.024 38.989 -3.001 1.00 25.74 205 ILE A C 1
ATOM 1327 O O . ILE A 1 189 ? 92.172 38.155 -2.868 1.00 26.20 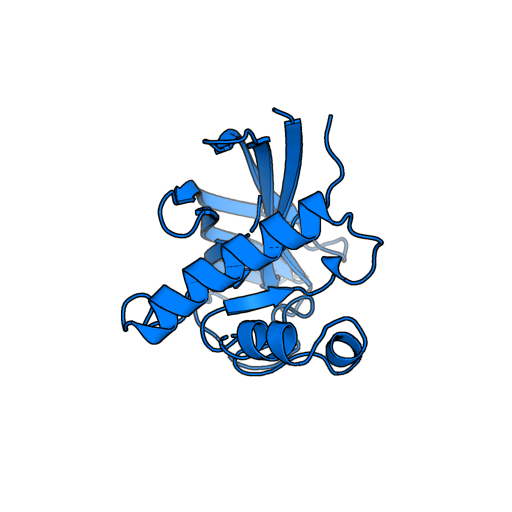205 ILE A O 1
ATOM 1332 N N . ALA A 1 190 ? 92.891 40.060 -3.801 1.00 27.55 206 ALA A N 1
ATOM 1333 C CA . ALA A 1 190 ? 91.730 40.307 -4.693 1.00 27.26 206 ALA A CA 1
ATOM 1334 C C . ALA A 1 190 ? 92.207 40.205 -6.107 1.00 28.08 206 ALA A C 1
ATOM 1335 O O . ALA A 1 190 ? 93.148 40.886 -6.462 1.00 30.95 206 ALA A O 1
ATOM 1337 N N . ALA A 1 191 ? 91.563 39.358 -6.907 1.00 27.88 207 ALA A N 1
ATOM 1338 C CA . ALA A 1 191 ? 91.880 39.205 -8.328 1.00 26.01 207 ALA A CA 1
ATOM 1339 C C . ALA A 1 191 ? 90.592 39.538 -9.086 1.00 27.88 207 ALA A C 1
ATOM 1340 O O . ALA A 1 191 ? 89.513 39.039 -8.732 1.00 29.74 207 ALA A O 1
ATOM 1342 N N . SER A 1 192 ? 90.689 40.391 -10.106 1.00 25.82 208 SER A N 1
ATOM 1343 C CA . SER A 1 192 ? 89.509 40.806 -10.845 1.00 26.02 208 SER A CA 1
ATOM 1344 C C . SER A 1 192 ? 89.744 40.716 -12.308 1.00 26.94 208 SER A C 1
ATOM 1345 O O . SER A 1 192 ? 90.880 40.772 -12.761 1.00 27.97 208 SER A O 1
ATOM 1348 N N . CYS A 1 193 ? 88.655 40.617 -13.059 1.00 24.89 209 CYS A N 1
ATOM 1349 C CA . CYS A 1 193 ? 88.762 40.747 -14.472 1.00 22.91 209 CYS A CA 1
ATOM 1350 C C . CYS A 1 193 ? 87.646 41.628 -14.983 1.00 23.33 209 CYS A C 1
ATOM 1351 O O . CYS A 1 193 ? 86.603 41.783 -14.333 1.00 23.88 209 CYS A O 1
ATOM 1354 N N . SER A 1 194 ? 87.922 42.244 -16.122 1.00 20.68 210 SER A N 1
ATOM 1355 C CA . SER A 1 194 ? 86.971 43.045 -16.822 1.00 22.00 210 SER A CA 1
ATOM 1356 C C . SER A 1 194 ? 87.346 42.995 -18.301 1.00 21.75 210 SER A C 1
ATOM 1357 O O . SER A 1 194 ? 88.315 43.599 -18.706 1.00 22.69 210 SER A O 1
ATOM 1360 N N . GLY A 1 195 ? 86.592 42.242 -19.078 1.00 21.66 211 GLY A N 1
ATOM 1361 C CA . GLY A 1 195 ? 86.956 41.938 -20.455 1.00 23.79 211 GLY A CA 1
ATOM 1362 C C . GLY A 1 195 ? 85.899 41.101 -21.181 1.00 25.66 211 GLY A C 1
ATOM 1363 O O . GLY A 1 195 ? 84.753 40.998 -20.732 1.00 26.87 211 GLY A O 1
ATOM 1364 N N . THR A 1 196 ? 86.283 40.515 -22.308 1.00 25.14 212 THR A N 1
ATOM 1365 C CA . THR A 1 196 ? 85.376 39.770 -23.142 1.00 24.55 212 THR A CA 1
ATOM 1366 C C . THR A 1 196 ? 85.894 38.370 -23.320 1.00 24.53 212 THR A C 1
ATOM 1367 O O . THR A 1 196 ? 87.046 38.165 -23.697 1.00 28.76 212 THR A O 1
ATOM 1371 N N . LEU A 1 197 ? 85.038 37.400 -23.021 1.00 23.19 213 LEU A N 1
ATOM 1372 C CA . LEU A 1 197 ? 85.336 35.988 -23.265 1.00 21.36 213 LEU A CA 1
ATOM 1373 C C . LEU A 1 197 ? 84.684 35.663 -24.577 1.00 19.39 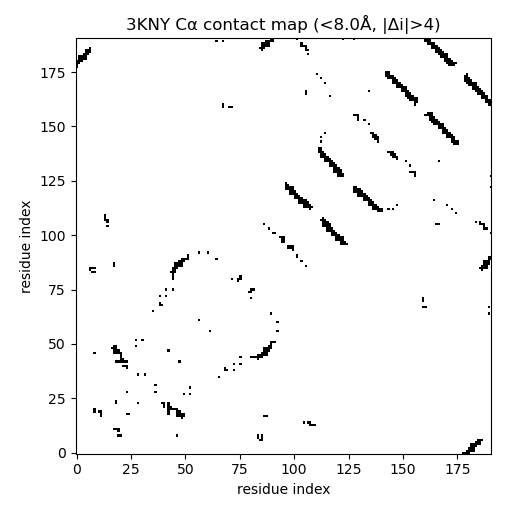213 LEU A C 1
ATOM 1374 O O . LEU A 1 197 ? 83.521 35.992 -24.766 1.00 17.78 213 LEU A O 1
ATOM 1379 N N . SER A 1 198 ? 85.444 35.070 -25.499 1.00 19.54 214 SER A N 1
ATOM 1380 C CA . SER A 1 198 ? 84.897 34.658 -26.797 1.00 20.99 214 SER A CA 1
ATOM 1381 C C . SER A 1 198 ? 85.157 33.197 -26.939 1.00 21.44 214 SER A C 1
ATOM 1382 O O . SER A 1 198 ? 86.229 32.744 -26.572 1.00 20.11 214 SER A O 1
ATOM 1385 N N . PHE A 1 199 ? 84.174 32.462 -27.462 1.00 22.14 215 PHE A N 1
ATOM 1386 C CA . PHE A 1 199 ? 84.350 31.044 -27.774 1.00 22.40 215 PHE A CA 1
ATOM 1387 C C . PHE A 1 199 ? 83.346 30.564 -28.801 1.00 21.63 215 PHE A C 1
ATOM 1388 O O . PHE A 1 199 ? 82.319 31.197 -29.064 1.00 20.44 215 PHE A O 1
ATOM 1396 N N . LYS A 1 200 ? 83.685 29.448 -29.410 1.00 23.94 216 LYS A N 1
ATOM 1397 C CA . LYS A 1 200 ? 82.801 28.788 -30.359 1.00 26.80 216 LYS A CA 1
ATOM 1398 C C . LYS A 1 200 ? 81.881 27.823 -29.621 1.00 25.62 216 LYS A C 1
ATOM 1399 O O . LYS A 1 200 ? 82.332 27.060 -28.763 1.00 25.98 216 LYS A O 1
ATOM 1405 N N . ASP A 1 201 ? 80.594 27.896 -29.942 1.00 25.26 217 ASP A N 1
ATOM 1406 C CA . ASP A 1 201 ? 79.607 26.877 -29.594 1.00 23.43 217 ASP A CA 1
ATOM 1407 C C . ASP A 1 201 ? 79.181 26.242 -30.902 1.00 23.10 217 ASP A C 1
ATOM 1408 O O . ASP A 1 201 ? 78.069 26.459 -31.359 1.00 24.81 217 ASP A O 1
ATOM 1413 N N . GLY A 1 202 ? 80.067 25.477 -31.526 1.00 22.95 218 GLY A N 1
ATOM 1414 C CA . GLY A 1 202 ? 79.770 24.923 -32.848 1.00 23.52 218 GLY A CA 1
ATOM 1415 C C . GLY A 1 202 ? 79.829 26.066 -33.836 1.00 24.59 218 GLY A C 1
ATOM 1416 O O . GLY A 1 202 ? 80.792 26.824 -33.833 1.00 27.28 218 GLY A O 1
ATOM 1417 N N . SER A 1 203 ? 78.800 26.220 -34.659 1.00 24.20 219 SER A N 1
ATOM 1418 C CA . SER A 1 203 ? 78.753 27.319 -35.624 1.00 25.09 219 SER A CA 1
ATOM 1419 C C . SER A 1 203 ? 78.366 28.691 -35.024 1.00 29.16 219 SER A C 1
ATOM 1420 O O . SER A 1 203 ? 78.255 29.661 -35.766 1.00 31.80 219 SER A O 1
ATOM 1423 N N . ARG A 1 204 ? 78.144 28.770 -33.712 1.00 29.77 220 ARG A N 1
ATOM 1424 C CA . ARG A 1 204 ? 77.751 30.021 -33.056 1.00 31.43 220 ARG A CA 1
ATOM 1425 C C . ARG A 1 204 ? 78.923 30.612 -32.298 1.00 30.57 220 ARG A C 1
ATOM 1426 O O . ARG A 1 204 ? 79.520 29.919 -31.491 1.00 31.17 220 ARG A O 1
ATOM 1431 N N . LYS A 1 205 ? 79.256 31.876 -32.558 1.00 29.60 221 LYS A N 1
ATOM 1432 C CA . LYS A 1 205 ? 80.264 32.589 -31.767 1.00 28.06 221 LYS A CA 1
ATOM 1433 C C . LYS A 1 205 ? 79.566 33.121 -30.519 1.00 26.51 221 LYS A C 1
ATOM 1434 O O . LYS A 1 205 ? 78.484 33.686 -30.596 1.00 26.16 221 LYS A O 1
ATOM 1437 N N . VAL A 1 206 ? 80.144 32.901 -29.351 1.00 25.77 222 VAL A N 1
ATOM 1438 C CA . VAL A 1 206 ? 79.572 33.464 -28.130 1.00 27.01 222 VAL A CA 1
ATOM 1439 C C . VAL A 1 206 ? 80.549 34.508 -27.610 1.00 25.85 222 VAL A C 1
ATOM 1440 O O . VAL A 1 206 ? 81.741 34.248 -27.535 1.00 28.37 222 VAL A O 1
ATOM 1444 N N . GLU A 1 207 ? 80.054 35.684 -27.257 1.00 25.06 223 GLU A N 1
ATOM 1445 C CA . GLU A 1 207 ? 80.880 36.678 -26.591 1.00 26.29 223 GLU A CA 1
ATOM 1446 C C . GLU A 1 207 ? 80.231 37.113 -25.316 1.00 26.48 223 GLU A C 1
ATOM 1447 O O . GLU A 1 207 ? 79.067 37.488 -25.325 1.00 27.75 223 GLU A O 1
ATOM 1453 N N . VAL A 1 208 ? 80.983 37.082 -24.220 1.00 25.70 224 VAL A N 1
ATOM 1454 C CA . VAL A 1 208 ? 80.442 37.462 -22.926 1.00 27.36 224 VAL A CA 1
ATOM 1455 C C . VAL A 1 208 ? 81.370 38.488 -22.306 1.00 27.41 224 VAL A C 1
ATOM 1456 O O . VAL A 1 208 ? 82.578 38.266 -22.237 1.00 27.89 224 VAL A O 1
ATOM 1460 N N . THR A 1 209 ? 80.806 39.617 -21.884 1.00 26.59 225 THR A N 1
ATOM 1461 C CA . THR A 1 209 ? 81.557 40.631 -21.169 1.00 24.87 225 THR A CA 1
ATOM 1462 C C . THR A 1 209 ? 81.480 40.172 -19.748 1.00 24.02 225 THR A C 1
ATOM 1463 O O . THR A 1 209 ? 80.394 39.885 -19.274 1.00 26.42 225 THR A O 1
ATOM 1467 N N . VAL A 1 210 ? 82.635 40.029 -19.103 1.00 22.24 226 VAL A N 1
ATOM 1468 C CA . VAL A 1 210 ? 82.715 39.492 -17.757 1.00 22.20 226 VAL A CA 1
ATOM 1469 C C . VAL A 1 210 ? 83.430 40.438 -16.801 1.00 22.32 226 VAL A C 1
ATOM 1470 O O . VAL A 1 210 ? 84.558 40.829 -17.037 1.00 24.65 226 VAL A O 1
ATOM 1474 N N . GLN A 1 211 ? 82.766 40.805 -15.714 1.00 21.87 227 GLN A N 1
ATOM 1475 C CA . GLN A 1 211 ? 83.378 41.638 -14.688 1.00 20.81 227 GLN A CA 1
ATOM 1476 C C . GLN A 1 211 ? 83.180 40.917 -13.358 1.00 19.83 227 GLN A C 1
ATOM 1477 O O . GLN A 1 211 ? 82.065 40.907 -12.839 1.00 22.67 227 GLN A O 1
ATOM 1483 N N . LYS A 1 212 ? 84.245 40.316 -12.816 1.00 19.24 228 LYS A N 1
ATOM 1484 C CA . LYS A 1 212 ? 84.165 39.529 -11.582 1.00 24.10 228 LYS A CA 1
ATOM 1485 C C . LYS A 1 212 ? 85.353 39.710 -10.659 1.00 23.60 228 LYS A C 1
ATOM 1486 O O . LYS A 1 212 ? 86.418 40.099 -11.105 1.00 25.13 228 LYS A O 1
ATOM 1492 N N . THR A 1 213 ? 85.163 39.404 -9.376 1.00 23.64 229 THR A N 1
ATOM 1493 C CA . THR A 1 213 ? 86.229 39.504 -8.390 1.00 24.73 229 THR A CA 1
ATOM 1494 C C . THR A 1 213 ? 86.218 38.281 -7.475 1.00 26.92 229 THR A C 1
ATOM 1495 O O . THR A 1 213 ? 85.189 37.864 -6.979 1.00 28.42 229 THR A O 1
ATOM 1499 N N . GLY A 1 214 ? 87.384 37.699 -7.292 1.00 27.28 230 GLY A N 1
ATOM 1500 C CA . GLY A 1 214 ? 87.563 36.607 -6.399 1.00 28.49 230 GLY A CA 1
ATOM 1501 C C . GLY A 1 214 ? 88.605 36.975 -5.358 1.00 30.24 230 GLY A C 1
ATOM 1502 O O . GLY A 1 214 ? 89.611 37.640 -5.666 1.00 31.86 230 GLY A O 1
ATOM 1503 N N . PHE A 1 215 ? 88.356 36.524 -4.129 1.00 29.88 231 PHE A N 1
ATOM 1504 C CA . PHE A 1 215 ? 89.228 36.776 -3.002 1.00 29.52 231 PHE A CA 1
ATOM 1505 C C . PHE A 1 215 ? 89.900 35.497 -2.547 1.00 30.29 231 PHE A C 1
ATOM 1506 O O . PHE A 1 215 ? 89.366 34.405 -2.697 1.00 27.78 231 PHE A O 1
ATOM 1522 N N . ILE A 1 217 ? 92.263 33.846 0.769 1.00 31.28 233 ILE A N 1
ATOM 1523 C CA . ILE A 1 217 ? 92.983 33.916 2.039 1.00 32.76 233 ILE A CA 1
ATOM 1524 C C . ILE A 1 217 ? 94.386 33.407 1.726 1.00 33.86 233 ILE A C 1
ATOM 1525 O O . ILE A 1 217 ? 94.559 32.224 1.422 1.00 33.49 233 ILE A O 1
ATOM 1530 N N . PRO A 1 218 ? 95.385 34.297 1.780 1.00 33.41 234 PRO A N 1
ATOM 1531 C CA . PRO A 1 218 ? 96.751 33.916 1.435 1.00 35.19 234 PRO A CA 1
ATOM 1532 C C . PRO A 1 218 ? 97.299 32.849 2.368 1.00 36.63 234 PRO A C 1
ATOM 1533 O O . PRO A 1 218 ? 96.992 32.914 3.559 1.00 38.77 234 PRO A O 1
#